Protein AF-A0AA38L9B4-F1 (afdb_monomer_lite)

Organism: Taxus chinensis (NCBI:txid29808)

Secondary structure (DSSP, 8-state):
--S-EEEEETTTTEEEEEEEEGGGGTT-SS-HHHHHHHHHHTT-BSSSEEEEET-EEEETTEEEE-SSEEEETTTTEEEE--S--SS-PPP---PPPTTSPPPS----SS------SSS----GGGEEEEEEETTEEEEEETTTTEEEEEETTT--EEEEEE--SSS-TTSEEEEEEEEETTEEEEEEEESS-TTTTEEEEEEEEETTEEEEEEEEE-HHHHHHHHTT----HHHHH--SGGGGTHHHHHHTTTPEEE--EEEEEEEEEEE-TTS-EEEEEEETTTTEEEE--

Sequence (293 aa):
MKGEVSLVDFASQQALIQSEDANKWTNKNETIQQHLHKLAQENKVSAHFVAVNNYIAEHNGQQRQVGRAYYDVSCDQMLYTDVELDIGCEFMEVPLGSDGHLGEDHPTGSLYTKVDADQDAVTTQAAFLGAVAGNDAYFFNTQSKALRLVNAETHRITTKYYTSTQFEDSDIKMVAISQHADFIYMAISPINQADKGVEEIMYLIHKDTMVLSSVIGNQDLISRINGKESISLTNLVGGRDMLSKVIILEKLAGQTLVLPSNAQLVTVLCKDESDGQFRCWLRTNDDALIQAN

Structure (mmCIF, N/CA/C/O backbone):
data_AF-A0AA38L9B4-F1
#
_entry.id   AF-A0AA38L9B4-F1
#
loop_
_atom_site.group_PDB
_atom_site.id
_atom_site.type_symbol
_atom_site.label_atom_id
_atom_site.label_alt_id
_atom_site.label_comp_id
_atom_site.label_asym_id
_atom_site.label_entity_id
_atom_site.label_seq_id
_atom_site.pdbx_PDB_ins_code
_atom_site.Cartn_x
_atom_site.Cartn_y
_atom_site.Cartn_z
_atom_site.occupancy
_atom_site.B_iso_or_equiv
_atom_site.auth_seq_id
_atom_site.auth_comp_id
_atom_site.auth_asym_id
_atom_site.auth_atom_id
_atom_site.pdbx_PDB_model_num
ATOM 1 N N . MET A 1 1 ? -27.634 13.996 8.895 1.00 43.84 1 MET A N 1
ATOM 2 C CA . MET A 1 1 ? -26.292 13.768 9.470 1.00 43.84 1 MET A CA 1
ATOM 3 C C . MET A 1 1 ? -25.320 13.725 8.300 1.00 43.84 1 MET A C 1
ATOM 5 O O . MET A 1 1 ? -25.634 13.048 7.333 1.00 43.84 1 MET A O 1
ATOM 9 N N . LYS A 1 2 ? -24.249 14.525 8.293 1.00 46.00 2 LYS A N 1
ATOM 10 C CA . LYS A 1 2 ? -23.241 14.528 7.214 1.00 46.00 2 LYS A CA 1
ATOM 11 C C . LYS A 1 2 ? -21.945 13.930 7.774 1.00 46.00 2 LYS A C 1
ATOM 13 O O . LYS A 1 2 ? -21.561 14.314 8.874 1.00 46.00 2 LYS A O 1
ATOM 18 N N . GLY A 1 3 ? -21.318 13.001 7.050 1.00 61.28 3 GLY A N 1
ATOM 19 C CA . GLY A 1 3 ? -19.948 12.529 7.310 1.00 61.28 3 GLY A CA 1
ATOM 20 C C . GLY A 1 3 ? -19.784 11.154 7.976 1.00 61.28 3 GLY A C 1
ATOM 21 O O . GLY A 1 3 ? -18.689 10.617 7.929 1.00 61.28 3 GLY A O 1
ATOM 22 N N . GLU A 1 4 ? -20.832 10.566 8.564 1.00 75.81 4 GLU A N 1
ATOM 23 C CA . GLU A 1 4 ? -20.802 9.145 8.976 1.00 75.81 4 GLU A CA 1
ATOM 24 C C . GLU A 1 4 ? -21.167 8.284 7.769 1.00 75.81 4 GLU A C 1
ATOM 26 O O . GLU A 1 4 ? -22.133 8.606 7.067 1.00 75.81 4 GLU A O 1
ATOM 31 N N . VAL A 1 5 ? -20.407 7.220 7.521 1.00 77.50 5 VAL A N 1
ATOM 32 C CA . VAL A 1 5 ? -20.707 6.264 6.450 1.00 77.50 5 VAL A CA 1
ATOM 33 C C . VAL A 1 5 ? -20.901 4.894 7.074 1.00 77.50 5 VAL A C 1
ATOM 35 O O . VAL A 1 5 ? -20.001 4.359 7.725 1.00 77.50 5 VAL A O 1
ATOM 38 N N . SER A 1 6 ? -22.087 4.334 6.861 1.00 80.19 6 SER A N 1
ATOM 39 C CA . SER A 1 6 ? -22.439 2.992 7.306 1.00 80.19 6 SER A CA 1
ATOM 40 C C . SER A 1 6 ? -22.558 2.051 6.113 1.00 80.19 6 SER A C 1
ATOM 42 O O . SER A 1 6 ? -23.163 2.396 5.095 1.00 80.19 6 SER A O 1
ATOM 44 N N . LEU A 1 7 ? -22.044 0.838 6.270 1.00 74.69 7 LEU A N 1
ATOM 45 C CA . LEU A 1 7 ? -22.391 -0.296 5.433 1.00 74.69 7 LEU A CA 1
ATOM 46 C C . LEU A 1 7 ? -23.743 -0.842 5.906 1.00 74.69 7 LEU A C 1
ATOM 48 O O . LEU A 1 7 ? -23.913 -1.146 7.085 1.00 74.69 7 LEU A O 1
ATOM 52 N N . VAL A 1 8 ? -24.707 -0.965 4.996 1.00 74.94 8 VAL A N 1
ATOM 53 C CA . VAL A 1 8 ? -25.998 -1.593 5.300 1.00 74.94 8 VAL A CA 1
ATOM 54 C C . VAL A 1 8 ? -25.929 -3.058 4.897 1.00 74.94 8 VAL A C 1
ATOM 56 O O . VAL A 1 8 ? -25.854 -3.374 3.709 1.00 74.94 8 VAL A O 1
ATOM 59 N N . ASP A 1 9 ? -25.979 -3.948 5.883 1.00 71.25 9 ASP A N 1
ATOM 60 C CA . ASP A 1 9 ? -26.169 -5.372 5.651 1.00 71.25 9 ASP A CA 1
ATOM 61 C C . ASP A 1 9 ? -27.672 -5.677 5.633 1.00 71.25 9 ASP A C 1
ATOM 63 O O . ASP A 1 9 ? -28.361 -5.679 6.654 1.00 71.25 9 ASP A O 1
ATOM 67 N N . PHE A 1 10 ? -28.194 -5.929 4.434 1.00 73.69 10 PHE A N 1
ATOM 68 C CA . PHE A 1 10 ? -29.604 -6.249 4.223 1.00 73.69 10 PHE A CA 1
ATOM 69 C C . PHE A 1 10 ? -30.003 -7.626 4.770 1.00 73.69 10 PHE A C 1
ATOM 71 O O . PHE A 1 10 ? -31.188 -7.841 5.028 1.00 73.69 10 PHE A O 1
ATOM 78 N N . ALA A 1 11 ? -29.053 -8.551 4.945 1.00 73.38 11 ALA A N 1
ATOM 79 C CA . ALA A 1 11 ? -29.329 -9.880 5.481 1.00 73.38 11 ALA A CA 1
ATOM 80 C C . ALA A 1 11 ? -29.522 -9.828 7.000 1.00 73.38 11 ALA A C 1
ATOM 82 O O . ALA A 1 11 ? -30.478 -10.409 7.516 1.00 73.38 11 ALA A O 1
ATOM 83 N N . SER A 1 12 ? -28.657 -9.096 7.706 1.00 74.19 12 SER A N 1
ATOM 84 C CA . SER A 1 12 ? -28.783 -8.884 9.156 1.00 74.19 12 SER A CA 1
ATOM 85 C C . SER A 1 12 ? -29.691 -7.707 9.532 1.00 74.19 12 SER A C 1
ATOM 87 O O . SER A 1 12 ? -30.061 -7.576 10.698 1.00 74.19 12 SER A O 1
ATOM 89 N N . GLN A 1 13 ? -30.093 -6.878 8.561 1.00 79.38 13 GLN A N 1
ATOM 90 C CA . GLN A 1 13 ? -30.833 -5.622 8.759 1.00 79.38 13 GLN A CA 1
ATOM 91 C C . GLN A 1 13 ? -30.108 -4.642 9.693 1.00 79.38 13 GLN A C 1
ATOM 93 O O . GLN A 1 13 ? -30.740 -3.896 10.444 1.00 79.38 13 GLN A O 1
ATOM 98 N N . GLN A 1 14 ? -28.776 -4.636 9.644 1.00 79.69 14 GLN A N 1
ATOM 99 C CA . GLN A 1 14 ? -27.940 -3.764 10.462 1.00 79.69 14 GLN A CA 1
ATOM 100 C C . GLN A 1 14 ? -27.217 -2.723 9.609 1.00 79.69 14 GLN A C 1
ATOM 102 O O . GLN A 1 14 ? -26.814 -2.976 8.475 1.00 79.69 14 GLN A O 1
ATOM 107 N N . ALA A 1 15 ? -27.050 -1.532 10.182 1.00 80.44 15 ALA A N 1
ATOM 108 C CA . ALA A 1 15 ? -26.148 -0.512 9.673 1.00 80.44 15 ALA A CA 1
ATOM 109 C C . ALA A 1 15 ? -24.879 -0.542 10.530 1.00 80.44 15 ALA A C 1
ATOM 111 O O . ALA A 1 15 ? -24.943 -0.301 11.736 1.00 80.44 15 ALA A O 1
ATOM 112 N N . LEU A 1 16 ? -23.751 -0.868 9.907 1.00 84.25 16 LEU A N 1
ATOM 113 C CA . LEU A 1 16 ? -22.453 -1.001 10.557 1.00 84.25 16 LEU A CA 1
ATOM 114 C C . LEU A 1 16 ? -21.546 0.153 10.134 1.00 84.25 16 LEU A C 1
ATOM 116 O O . LEU A 1 16 ? -21.436 0.458 8.949 1.00 84.25 16 LEU A O 1
ATOM 120 N N . ILE A 1 17 ? -20.882 0.799 11.084 1.00 85.25 17 ILE A N 1
ATOM 121 C CA . ILE A 1 17 ? -20.012 1.948 10.823 1.00 85.25 17 ILE A CA 1
ATOM 122 C C . ILE A 1 17 ? -18.767 1.506 10.051 1.00 85.25 17 ILE A C 1
ATOM 124 O O . ILE A 1 17 ? -18.081 0.556 10.438 1.00 85.25 17 ILE A O 1
ATOM 128 N N . GLN A 1 18 ? -18.488 2.192 8.942 1.00 84.81 18 GLN A N 1
ATOM 129 C CA . GLN A 1 18 ? -17.308 1.977 8.098 1.00 84.81 18 GLN A CA 1
ATOM 130 C C . GLN A 1 18 ? -16.326 3.145 8.195 1.00 84.81 18 GLN A C 1
ATOM 132 O O . GLN A 1 18 ? -15.111 2.941 8.177 1.00 84.81 18 GLN A O 1
ATOM 137 N N . SER A 1 19 ? -16.843 4.367 8.326 1.00 88.75 19 SER A N 1
ATOM 138 C CA . SER A 1 19 ? -16.008 5.532 8.588 1.00 88.75 19 SER A CA 1
ATOM 139 C C . SER A 1 19 ? -16.708 6.584 9.434 1.00 88.75 19 SER A C 1
ATOM 141 O O . SER A 1 19 ? -17.916 6.795 9.283 1.00 88.75 19 SER A O 1
ATOM 143 N N . GLU A 1 20 ? -15.917 7.309 10.218 1.00 91.12 20 GLU A N 1
ATOM 144 C CA . GLU A 1 20 ? -16.358 8.414 11.068 1.00 91.12 20 GLU A CA 1
ATOM 145 C C . GLU A 1 20 ? -15.545 9.694 10.798 1.00 91.12 20 GLU A C 1
ATOM 147 O O . GLU A 1 20 ? -14.409 9.638 10.333 1.00 91.12 20 GLU A O 1
ATOM 152 N N . ASP A 1 21 ? -16.129 10.862 11.065 1.00 91.19 21 ASP A N 1
ATOM 153 C CA . ASP A 1 21 ? -15.476 12.170 10.944 1.00 91.19 21 ASP A CA 1
ATOM 154 C C . ASP A 1 21 ? -15.092 12.705 12.331 1.00 91.19 21 ASP A C 1
ATOM 156 O O . ASP A 1 21 ? -15.959 13.042 13.148 1.00 91.19 21 ASP A O 1
ATOM 160 N N . ALA A 1 22 ? -13.787 12.822 12.589 1.00 89.44 22 ALA A N 1
ATOM 161 C CA . ALA A 1 22 ? -13.236 13.283 13.862 1.00 89.44 22 ALA A CA 1
ATOM 162 C C . ALA A 1 22 ? -13.684 14.700 14.240 1.00 89.44 22 ALA A C 1
ATOM 164 O O . ALA A 1 22 ? -13.847 14.986 15.427 1.00 89.44 22 ALA A O 1
ATOM 165 N N . ASN A 1 23 ? -13.994 15.562 13.265 1.00 89.62 23 ASN A N 1
ATOM 166 C CA . ASN A 1 23 ? -14.431 16.936 13.532 1.00 89.62 23 ASN A CA 1
ATOM 167 C C . ASN A 1 23 ? -15.748 17.019 14.323 1.00 89.62 23 ASN A C 1
ATOM 169 O O . ASN A 1 23 ? -16.029 18.042 14.949 1.00 89.62 23 ASN A O 1
ATOM 173 N N . LYS A 1 24 ? -16.569 15.959 14.327 1.00 87.81 24 LYS A N 1
ATOM 174 C CA . LYS A 1 24 ? -17.811 15.906 15.124 1.00 87.81 24 LYS A CA 1
ATOM 175 C C . LYS A 1 24 ? -17.556 15.819 16.629 1.00 87.81 24 LYS A C 1
ATOM 177 O O . LYS A 1 24 ? -18.449 16.136 17.422 1.00 87.81 24 LYS A O 1
ATOM 182 N N . TRP A 1 25 ? -16.361 15.373 16.996 1.00 86.50 25 TRP A N 1
ATOM 183 C CA . TRP A 1 25 ? -15.964 15.048 18.361 1.00 86.50 25 TRP A CA 1
ATOM 184 C C . TRP A 1 25 ? -15.125 16.158 18.999 1.00 86.50 25 TRP A C 1
ATOM 186 O O . TRP A 1 25 ? -14.847 16.121 20.195 1.00 86.50 25 TRP A O 1
ATOM 196 N N . THR A 1 26 ? -14.801 17.207 18.240 1.00 76.06 26 THR A N 1
ATOM 197 C CA . THR A 1 26 ? -14.179 18.424 18.762 1.00 76.06 26 THR A CA 1
ATOM 198 C C . THR A 1 26 ? -15.136 19.122 19.739 1.00 76.06 26 THR A C 1
ATOM 200 O O . THR A 1 26 ? -16.286 19.410 19.402 1.00 76.06 26 THR A O 1
ATOM 203 N N . ASN A 1 27 ? -14.666 19.419 20.957 1.00 74.44 27 ASN A N 1
ATOM 204 C CA . ASN A 1 27 ? -15.436 20.053 22.045 1.00 74.44 27 ASN A CA 1
ATOM 205 C C . ASN A 1 27 ? -16.625 19.230 22.581 1.00 74.44 27 ASN A C 1
ATOM 207 O O . ASN A 1 27 ? -17.611 19.793 23.069 1.00 74.44 27 ASN A O 1
ATOM 211 N N . LYS A 1 28 ? -16.564 17.900 22.480 1.00 81.69 28 LYS A N 1
ATOM 212 C CA . LYS A 1 28 ? -17.518 16.992 23.127 1.00 81.69 28 LYS A CA 1
ATOM 213 C C . LYS A 1 28 ? -16.975 16.495 24.467 1.00 81.69 28 LYS A C 1
ATOM 215 O O . LYS A 1 28 ? -15.778 16.533 24.719 1.00 81.69 28 LYS A O 1
ATOM 220 N N . ASN A 1 29 ? -17.879 15.995 25.312 1.00 85.75 29 ASN A N 1
ATOM 221 C CA . ASN A 1 29 ? -17.523 15.322 26.569 1.00 85.75 29 ASN A CA 1
ATOM 222 C C . ASN A 1 29 ? -16.951 13.907 26.345 1.00 85.75 29 ASN A C 1
ATOM 224 O O . ASN A 1 29 ? -16.521 13.271 27.298 1.00 85.75 29 ASN A O 1
ATOM 228 N N . GLU A 1 30 ? -17.003 13.415 25.107 1.00 88.12 30 GLU A N 1
ATOM 229 C CA . GLU A 1 30 ? -16.541 12.100 24.673 1.00 88.12 30 GLU A CA 1
ATOM 230 C C . GLU A 1 30 ? -15.595 12.297 23.484 1.00 88.12 30 GLU A C 1
ATOM 232 O O . GLU A 1 30 ? -15.878 13.108 22.597 1.00 88.12 30 GLU A O 1
ATOM 237 N N . THR A 1 31 ? -14.476 11.576 23.467 1.00 88.75 31 THR A N 1
ATOM 238 C CA . THR A 1 31 ? -13.539 11.585 22.336 1.00 88.75 31 THR A CA 1
ATOM 239 C C . THR A 1 31 ? -14.020 10.651 21.228 1.00 88.75 31 THR A C 1
ATOM 241 O O . THR A 1 31 ? -14.763 9.702 21.474 1.00 88.75 31 THR A O 1
ATOM 244 N N . ILE A 1 32 ? -13.551 10.858 19.993 1.00 89.69 32 ILE A N 1
ATOM 245 C CA . ILE A 1 32 ? -13.872 9.933 18.897 1.00 89.69 32 ILE A CA 1
ATOM 246 C C . ILE A 1 32 ? -13.448 8.488 19.208 1.00 89.69 32 ILE A C 1
ATOM 248 O O . ILE A 1 32 ? -14.175 7.558 18.878 1.00 89.69 32 ILE A O 1
ATOM 252 N N . GLN A 1 33 ? -12.313 8.285 19.886 1.00 88.81 33 GLN A N 1
ATOM 253 C CA . GLN A 1 33 ? -11.857 6.945 20.261 1.00 88.81 33 GLN A CA 1
ATOM 254 C C . GLN A 1 33 ? -12.812 6.288 21.266 1.00 88.81 33 GLN A C 1
ATOM 256 O O . GLN A 1 33 ? -13.175 5.133 21.082 1.00 88.81 33 GLN A O 1
ATOM 261 N N . GLN A 1 34 ? -13.281 7.025 22.280 1.00 89.75 34 GLN A N 1
ATOM 262 C CA . GLN A 1 34 ? -14.275 6.518 23.237 1.00 89.75 34 GLN A CA 1
ATOM 263 C C . GLN A 1 34 ? -15.591 6.140 22.544 1.00 89.75 34 GLN A C 1
ATOM 265 O O . GLN A 1 34 ? -16.175 5.095 22.839 1.00 89.75 34 GLN A O 1
ATOM 270 N N . HIS A 1 35 ? -16.014 6.947 21.571 1.00 92.44 35 HIS A N 1
ATOM 271 C CA . HIS A 1 35 ? -17.194 6.650 20.773 1.00 92.44 35 HIS A CA 1
ATOM 272 C C . HIS A 1 35 ? -17.036 5.369 19.944 1.00 92.44 35 HIS A C 1
ATOM 274 O O . HIS A 1 35 ? -17.908 4.498 19.970 1.00 92.44 35 HIS A O 1
ATOM 280 N N . LEU A 1 36 ? -15.919 5.238 19.226 1.00 90.75 36 LEU A N 1
ATOM 281 C CA . LEU A 1 36 ? -15.629 4.065 18.401 1.00 90.75 36 LEU A CA 1
ATOM 282 C C . LEU A 1 36 ? -15.467 2.802 19.255 1.00 90.75 36 LEU A C 1
ATOM 284 O O . LEU A 1 36 ? -15.991 1.755 18.880 1.00 90.75 36 LEU A O 1
ATOM 288 N N . HIS A 1 37 ? -14.869 2.922 20.441 1.00 91.94 37 HIS A N 1
ATOM 289 C CA . HIS A 1 37 ? -14.809 1.857 21.440 1.00 91.94 37 HIS A CA 1
ATOM 290 C C . HIS A 1 37 ? -16.198 1.369 21.849 1.00 91.94 37 HIS A C 1
ATOM 292 O O . HIS A 1 37 ? -16.482 0.170 21.844 1.00 91.94 37 HIS A O 1
ATOM 298 N N . LYS A 1 38 ? -17.113 2.293 22.155 1.00 92.69 38 LYS A N 1
ATOM 299 C CA . LYS A 1 38 ? -18.493 1.940 22.494 1.00 92.69 38 LYS A CA 1
ATOM 300 C C . LYS A 1 38 ? -19.205 1.247 21.329 1.00 92.69 38 LYS A C 1
ATOM 302 O O . LYS A 1 38 ? -19.887 0.245 21.535 1.00 92.69 38 LYS A O 1
ATOM 307 N N . LEU A 1 39 ? -19.044 1.752 20.106 1.00 91.50 39 LEU A N 1
ATOM 308 C CA . LEU A 1 39 ? -19.625 1.126 18.916 1.00 91.50 39 LEU A CA 1
ATOM 309 C C . LEU A 1 39 ? -19.066 -0.279 18.666 1.00 91.50 39 LEU A C 1
ATOM 311 O O . LEU A 1 39 ? -19.827 -1.174 18.296 1.00 91.50 39 LEU A O 1
ATOM 315 N N . ALA A 1 40 ? -17.769 -0.482 18.897 1.00 89.31 40 ALA A N 1
ATOM 316 C CA . ALA A 1 40 ? -17.132 -1.789 18.828 1.00 89.31 40 ALA A CA 1
ATOM 317 C C . ALA A 1 40 ? -17.740 -2.770 19.842 1.00 89.31 40 ALA A C 1
ATOM 319 O O . ALA A 1 40 ? -18.146 -3.865 19.458 1.00 89.31 40 ALA A O 1
ATOM 320 N N . GLN A 1 41 ? -17.908 -2.358 21.104 1.00 91.06 41 GLN A N 1
ATOM 321 C CA . GLN A 1 41 ? -18.561 -3.177 22.137 1.00 91.06 41 GLN A CA 1
ATOM 322 C C . GLN A 1 41 ? -20.014 -3.537 21.792 1.00 91.06 41 GLN A C 1
ATOM 324 O O . GLN A 1 41 ? -20.499 -4.613 22.145 1.00 91.06 41 GLN A O 1
ATOM 329 N N . GLU A 1 42 ? -20.717 -2.649 21.089 1.00 90.56 42 GLU A N 1
ATOM 330 C CA . GLU A 1 42 ? -22.089 -2.869 20.627 1.00 90.56 42 GLU A CA 1
ATOM 331 C C . GLU A 1 42 ? -22.170 -3.693 19.324 1.00 90.56 42 GLU A C 1
ATOM 333 O O . GLU A 1 42 ? -23.274 -3.912 18.822 1.00 90.56 42 GLU A O 1
ATOM 338 N N . ASN A 1 43 ? -21.039 -4.166 18.780 1.00 86.19 43 ASN A N 1
ATOM 339 C CA . ASN A 1 43 ? -20.927 -4.837 17.476 1.00 86.19 43 ASN A CA 1
ATOM 340 C C . ASN A 1 43 ? -21.512 -4.007 16.318 1.00 86.19 43 ASN A C 1
ATOM 342 O O . ASN A 1 43 ? -22.104 -4.543 15.384 1.00 86.19 43 ASN A O 1
ATOM 346 N N . LYS A 1 44 ? -21.368 -2.679 16.383 1.00 87.69 44 LYS A N 1
ATOM 347 C CA . LYS A 1 44 ? -21.883 -1.731 15.379 1.00 87.69 44 LYS A CA 1
ATOM 348 C C . LYS A 1 44 ? -20.823 -1.250 14.392 1.00 87.69 44 LYS A C 1
ATOM 350 O O . LYS A 1 44 ? -21.059 -0.290 13.665 1.00 87.69 44 LYS A O 1
ATOM 355 N N . VAL A 1 45 ? -19.663 -1.892 14.353 1.00 86.25 45 VAL A N 1
ATOM 356 C CA . VAL A 1 45 ? -18.573 -1.591 13.415 1.00 86.25 45 VAL A CA 1
ATOM 357 C C . VAL A 1 45 ? -18.509 -2.665 12.333 1.00 86.25 45 VAL A C 1
ATOM 359 O O . VAL A 1 45 ? -18.774 -3.835 12.591 1.00 86.25 45 VAL A O 1
ATOM 362 N N . SER A 1 46 ? -18.217 -2.256 11.099 1.00 79.00 46 SER A N 1
ATOM 363 C CA . SER A 1 46 ? -18.292 -3.136 9.918 1.00 79.00 46 SER A CA 1
ATOM 364 C C . SER A 1 46 ? -17.030 -3.959 9.663 1.00 79.00 46 SER A C 1
ATOM 366 O O . SER A 1 46 ? -17.073 -4.916 8.892 1.00 79.00 46 SER A O 1
ATOM 368 N N . ALA A 1 47 ? -15.910 -3.583 10.279 1.00 80.62 47 ALA A N 1
ATOM 369 C CA . ALA A 1 47 ? -14.596 -4.153 10.019 1.00 80.62 47 ALA A CA 1
ATOM 370 C C . ALA A 1 47 ? -13.683 -4.020 11.246 1.00 80.62 47 ALA A C 1
ATOM 372 O O . ALA A 1 47 ? -13.987 -3.272 12.175 1.00 80.62 47 ALA A O 1
ATOM 373 N N . HIS A 1 48 ? -12.540 -4.711 11.208 1.00 83.94 48 HIS A N 1
ATOM 374 C CA . HIS A 1 48 ? -11.495 -4.612 12.236 1.00 83.94 48 HIS A CA 1
ATOM 375 C C . HIS A 1 48 ? -10.824 -3.233 12.265 1.00 83.94 48 HIS A C 1
ATOM 377 O O . HIS A 1 48 ? -10.302 -2.822 13.296 1.00 83.94 48 HIS A O 1
ATOM 383 N N . PHE A 1 49 ? -10.881 -2.506 11.147 1.00 84.50 49 PHE A N 1
ATOM 384 C CA . PHE A 1 49 ? -10.444 -1.122 11.056 1.00 84.50 49 PHE A CA 1
ATOM 385 C C . PHE A 1 49 ? -11.600 -0.224 10.622 1.00 84.50 49 PHE A C 1
ATOM 387 O O . PHE A 1 49 ? -12.223 -0.459 9.586 1.00 84.50 49 PHE A O 1
ATOM 394 N N . VAL A 1 50 ? -11.852 0.840 11.381 1.00 87.94 50 VAL A N 1
ATOM 395 C CA . VAL A 1 50 ? -12.813 1.891 11.017 1.00 87.94 50 VAL A CA 1
ATOM 396 C C . VAL A 1 50 ? -12.040 3.113 10.542 1.00 87.94 50 VAL A C 1
ATOM 398 O O . VAL A 1 50 ? -11.201 3.628 11.275 1.00 87.94 50 VAL A O 1
ATOM 401 N N . ALA A 1 51 ? -12.302 3.594 9.327 1.00 88.19 51 ALA A N 1
ATOM 402 C CA . ALA A 1 51 ? -11.617 4.779 8.815 1.00 88.19 51 ALA A CA 1
ATOM 403 C C . ALA A 1 51 ? -12.050 6.037 9.584 1.00 88.19 51 ALA A C 1
ATOM 405 O O . ALA A 1 51 ? -13.238 6.252 9.827 1.00 88.19 51 ALA A O 1
ATOM 406 N N . VAL A 1 52 ? -11.094 6.892 9.937 1.00 88.75 52 VAL A N 1
ATOM 407 C CA . VAL A 1 52 ? -11.358 8.135 10.664 1.00 88.75 52 VAL A CA 1
ATOM 408 C C . VAL A 1 52 ? -10.882 9.323 9.839 1.00 88.75 52 VAL A C 1
ATOM 410 O O . VAL A 1 52 ? -9.689 9.567 9.674 1.00 88.75 52 VAL A O 1
ATOM 413 N N . ASN A 1 53 ? -11.839 10.076 9.312 1.00 87.88 53 ASN A N 1
ATOM 414 C CA . ASN A 1 53 ? -11.589 11.268 8.515 1.00 87.88 53 ASN A CA 1
ATOM 415 C C . ASN A 1 53 ? -11.269 12.464 9.418 1.00 87.88 53 ASN A C 1
ATOM 417 O O . ASN A 1 53 ? -11.819 12.583 10.513 1.00 87.88 53 ASN A O 1
ATOM 421 N N . ASN A 1 54 ? -10.422 13.375 8.928 1.00 87.25 54 ASN A N 1
ATOM 422 C CA . ASN A 1 54 ? -10.026 14.610 9.620 1.00 87.25 54 ASN A CA 1
ATOM 423 C C . ASN A 1 54 ? -9.435 14.387 11.023 1.00 87.25 54 ASN A C 1
ATOM 425 O O . ASN A 1 54 ? -9.550 15.250 11.893 1.00 87.25 54 ASN A O 1
ATOM 429 N N . TYR A 1 55 ? -8.840 13.218 11.266 1.00 85.94 55 TYR A N 1
ATOM 430 C CA . TYR A 1 55 ? -8.189 12.940 12.536 1.00 85.94 55 TYR A CA 1
ATOM 431 C C . TYR A 1 55 ? -6.961 13.838 12.716 1.00 85.94 55 TYR A C 1
ATOM 433 O O . TYR A 1 55 ? -6.184 14.040 11.785 1.00 85.94 55 TYR A O 1
ATOM 441 N N . ILE A 1 56 ? -6.786 14.358 13.927 1.00 82.75 56 ILE A N 1
ATOM 442 C CA . ILE A 1 56 ? -5.608 15.115 14.342 1.00 82.75 56 ILE A CA 1
ATOM 443 C C . ILE A 1 56 ? -4.977 14.311 15.469 1.00 82.75 56 ILE A C 1
ATOM 445 O O . ILE A 1 56 ? -5.616 14.086 16.499 1.00 82.75 56 ILE A O 1
ATOM 449 N N . ALA A 1 57 ? -3.748 13.855 15.257 1.00 80.12 57 ALA A N 1
ATOM 450 C CA . ALA A 1 57 ? -3.007 13.149 16.287 1.00 80.12 57 ALA A CA 1
ATOM 451 C C . ALA A 1 57 ? -2.412 14.143 17.283 1.00 80.12 57 ALA A C 1
ATOM 453 O O . ALA A 1 57 ? -2.042 15.258 16.920 1.00 80.12 57 ALA A O 1
ATOM 454 N N . GLU A 1 58 ? -2.284 13.728 18.536 1.00 72.81 58 GLU A N 1
ATOM 455 C CA . GLU A 1 58 ? -1.530 14.468 19.539 1.00 72.81 58 GLU A CA 1
ATOM 456 C C . GLU A 1 58 ? -0.205 13.754 19.795 1.00 72.81 58 GLU A C 1
ATOM 458 O O . GLU A 1 58 ? -0.178 12.559 20.100 1.00 72.81 58 GLU A O 1
ATOM 463 N N . HIS A 1 59 ? 0.892 14.492 19.653 1.00 61.16 59 HIS A N 1
ATOM 464 C CA . HIS A 1 59 ? 2.239 14.006 19.909 1.00 61.16 59 HIS A CA 1
ATOM 465 C C . HIS A 1 59 ? 3.002 15.043 20.736 1.00 61.16 59 HIS A C 1
ATOM 467 O O . HIS A 1 59 ? 3.107 16.200 20.336 1.00 61.16 59 HIS A O 1
ATOM 473 N N . ASN A 1 60 ? 3.505 14.650 21.911 1.00 58.06 60 ASN A N 1
ATOM 474 C CA . ASN A 1 60 ? 4.182 15.544 22.867 1.00 58.06 60 ASN A CA 1
ATOM 475 C C . ASN A 1 60 ? 3.382 16.823 23.200 1.00 58.06 60 ASN A C 1
ATOM 477 O O . ASN A 1 60 ? 3.941 17.916 23.296 1.00 58.06 60 ASN A O 1
ATOM 481 N N . GLY A 1 61 ? 2.057 16.699 23.335 1.00 64.75 61 GLY A N 1
ATOM 482 C CA . GLY A 1 61 ? 1.156 17.827 23.598 1.00 64.75 61 GLY A CA 1
ATOM 483 C C . GLY A 1 61 ? 0.931 18.759 22.400 1.00 64.75 61 GLY A C 1
ATOM 484 O O . GLY A 1 61 ? 0.289 19.800 22.542 1.00 64.75 61 GLY A O 1
ATOM 485 N N . GLN A 1 62 ? 1.457 18.417 21.221 1.00 68.44 62 GLN A N 1
ATOM 486 C CA . GLN A 1 62 ? 1.248 19.157 19.982 1.00 68.44 62 GLN A CA 1
ATOM 487 C C . GLN A 1 62 ? 0.281 18.412 19.070 1.00 68.44 62 GLN A C 1
ATOM 489 O O . GLN A 1 62 ? 0.403 17.212 18.833 1.00 68.44 62 GLN A O 1
ATOM 494 N N . GLN A 1 63 ? -0.677 19.156 18.525 1.00 78.94 63 GLN A N 1
ATOM 495 C CA . GLN A 1 63 ? -1.589 18.650 17.513 1.00 78.94 63 GLN A CA 1
ATOM 496 C C . GLN A 1 63 ? -0.887 18.573 16.159 1.00 78.94 63 GLN A C 1
ATOM 498 O O . GLN A 1 63 ? -0.347 19.566 15.667 1.00 78.94 63 GLN A O 1
ATOM 503 N N . ARG A 1 64 ? -0.934 17.395 15.545 1.00 78.62 64 ARG A N 1
ATOM 504 C CA . ARG A 1 64 ? -0.330 17.090 14.255 1.00 78.62 64 ARG A CA 1
ATOM 505 C C . ARG A 1 64 ? -1.412 16.605 13.298 1.00 78.62 64 ARG A C 1
ATOM 507 O O . ARG A 1 64 ? -2.185 15.701 13.617 1.00 78.62 64 ARG A O 1
ATOM 514 N N . GLN A 1 65 ? -1.456 17.202 12.112 1.00 77.38 65 GLN A N 1
ATOM 515 C CA . GLN A 1 65 ? -2.196 16.608 11.000 1.00 77.38 65 GLN A CA 1
ATOM 516 C C . GLN A 1 65 ? -1.580 15.243 10.678 1.00 77.38 65 GLN A C 1
ATOM 518 O O . GLN A 1 65 ? -0.380 15.048 10.865 1.00 77.38 65 GLN A O 1
ATOM 523 N N . VAL A 1 66 ? -2.391 14.303 10.212 1.00 76.19 66 VAL A N 1
ATOM 524 C CA . VAL A 1 66 ? -1.938 12.976 9.775 1.00 76.19 66 VAL A CA 1
ATOM 525 C C . VAL A 1 66 ? -2.472 12.703 8.374 1.00 76.19 66 VAL A C 1
ATOM 527 O O . VAL A 1 66 ? -3.365 13.412 7.911 1.00 76.19 66 VAL A O 1
ATOM 530 N N . GLY A 1 67 ? -1.916 11.713 7.678 1.00 72.56 67 GLY A N 1
ATOM 531 C CA . GLY A 1 67 ? -2.410 11.306 6.367 1.00 72.56 67 GLY A CA 1
ATOM 532 C C . GLY A 1 67 ? -3.779 10.631 6.484 1.00 72.56 67 GLY A C 1
ATOM 533 O O . GLY A 1 67 ? -4.817 11.285 6.545 1.00 72.56 67 GLY A O 1
ATOM 534 N N . ARG A 1 68 ? -3.809 9.298 6.508 1.00 78.12 68 ARG A N 1
ATOM 535 C CA . ARG A 1 68 ? -5.032 8.523 6.770 1.00 78.12 68 ARG A CA 1
ATOM 536 C C . ARG A 1 68 ? -5.015 8.001 8.194 1.00 78.12 68 ARG A C 1
ATOM 538 O O . ARG A 1 68 ? -3.974 7.529 8.636 1.00 78.12 68 ARG A O 1
ATOM 545 N N . ALA A 1 69 ? -6.159 8.023 8.870 1.00 83.69 69 ALA A N 1
ATOM 546 C CA . ALA A 1 69 ? -6.312 7.450 10.200 1.00 83.69 69 ALA A CA 1
ATOM 547 C C . ALA A 1 69 ? -7.362 6.337 10.224 1.00 83.69 69 ALA A C 1
ATOM 549 O O . ALA A 1 69 ? -8.330 6.347 9.461 1.00 83.69 69 ALA A O 1
ATOM 550 N N . TYR A 1 70 ? -7.157 5.389 11.129 1.00 84.69 70 TYR A N 1
ATOM 551 C CA . TYR A 1 70 ? -7.987 4.216 11.337 1.00 84.69 70 TYR A CA 1
ATOM 552 C C . TYR A 1 70 ? -8.086 3.930 12.831 1.00 84.69 70 TYR A C 1
ATOM 554 O O . TYR A 1 70 ? -7.124 4.118 13.568 1.00 84.69 70 TYR A O 1
ATOM 562 N N . TYR A 1 71 ? -9.234 3.447 13.275 1.00 86.38 71 TYR A N 1
ATOM 563 C CA . TYR A 1 71 ? -9.399 2.868 14.598 1.00 86.38 71 TYR A CA 1
ATOM 564 C C . TYR A 1 71 ? -9.337 1.346 14.483 1.00 86.38 71 TYR A C 1
ATOM 566 O O . TYR A 1 71 ? -10.137 0.758 13.753 1.00 86.38 71 TYR A O 1
ATOM 574 N N . ASP A 1 72 ? -8.373 0.737 15.166 1.00 81.94 72 ASP A N 1
ATOM 575 C CA . ASP A 1 72 ? -8.217 -0.710 15.305 1.00 81.94 72 ASP A CA 1
ATOM 576 C C . ASP A 1 72 ? -9.129 -1.201 16.430 1.00 81.94 72 ASP A C 1
ATOM 578 O O . ASP A 1 72 ? -8.900 -0.921 17.609 1.00 81.94 72 ASP A O 1
ATOM 582 N N . VAL A 1 73 ? -10.175 -1.923 16.041 1.00 85.19 73 VAL A N 1
ATOM 583 C CA . VAL A 1 73 ? -11.211 -2.443 16.936 1.00 85.19 73 VAL A CA 1
ATOM 584 C C . VAL A 1 73 ? -10.649 -3.486 17.898 1.00 85.19 73 VAL A C 1
ATOM 586 O O . VAL A 1 73 ? -11.068 -3.544 19.053 1.00 85.19 73 VAL A O 1
ATOM 589 N N . SER A 1 74 ? -9.702 -4.305 17.442 1.00 77.62 74 SER A N 1
ATOM 590 C CA . SER A 1 74 ? -9.151 -5.406 18.233 1.00 77.62 74 SER A CA 1
ATOM 591 C C . SER A 1 74 ? -8.205 -4.904 19.320 1.00 77.62 74 SER A C 1
ATOM 593 O O . SER A 1 74 ? -8.166 -5.460 20.420 1.00 77.62 74 SER A O 1
ATOM 595 N N . CYS A 1 75 ? -7.433 -3.861 19.008 1.00 73.69 75 CYS A N 1
ATOM 596 C CA . CYS A 1 75 ? -6.448 -3.281 19.919 1.00 73.69 75 CYS A CA 1
ATOM 597 C C . CYS A 1 75 ? -6.929 -2.013 20.637 1.00 73.69 75 CYS A C 1
ATOM 599 O O . CYS A 1 75 ? -6.192 -1.492 21.472 1.00 73.69 75 CYS A O 1
ATOM 601 N N . ASP A 1 76 ? -8.131 -1.522 20.333 1.00 80.19 76 ASP A N 1
ATOM 602 C CA . ASP A 1 76 ? -8.706 -0.302 20.908 1.00 80.19 76 ASP A CA 1
ATOM 603 C C . ASP A 1 76 ? -7.798 0.935 20.760 1.00 80.19 76 ASP A C 1
ATOM 605 O O . ASP A 1 76 ? -7.607 1.729 21.685 1.00 80.19 76 ASP A O 1
ATOM 609 N N . GLN A 1 77 ? -7.205 1.101 19.576 1.00 82.56 77 GLN A N 1
ATOM 610 C CA . GLN A 1 77 ? -6.180 2.119 19.327 1.00 82.56 77 GLN A CA 1
ATOM 611 C C . GLN A 1 77 ? -6.378 2.859 18.004 1.00 82.56 77 GLN A C 1
ATOM 613 O O . GLN A 1 77 ? -6.910 2.324 17.032 1.00 82.56 77 GLN A O 1
ATOM 618 N N . MET A 1 78 ? -5.892 4.100 17.955 1.00 82.25 78 MET A N 1
ATOM 619 C CA . MET A 1 78 ? -5.815 4.885 16.724 1.00 82.25 78 MET A CA 1
ATOM 620 C C . MET A 1 78 ? -4.503 4.600 15.991 1.00 82.25 78 MET A C 1
ATOM 622 O O . MET A 1 78 ? -3.417 4.727 16.554 1.00 82.25 78 MET A O 1
ATOM 626 N N . LEU A 1 79 ? -4.612 4.277 14.710 1.00 79.00 79 LEU A N 1
ATOM 627 C CA . LEU A 1 79 ? -3.510 4.110 13.776 1.00 79.00 79 LEU A CA 1
ATOM 628 C C . LEU A 1 79 ? -3.571 5.204 12.721 1.00 79.00 79 LEU A C 1
ATOM 630 O O . LEU A 1 79 ? -4.656 5.587 12.288 1.00 79.00 79 LEU A O 1
ATOM 634 N N . TYR A 1 80 ? -2.423 5.689 12.260 1.00 79.75 80 TYR A N 1
ATOM 635 C CA . TYR A 1 80 ? -2.404 6.670 11.185 1.00 79.75 80 TYR A CA 1
ATOM 636 C C . TYR A 1 80 ? -1.107 6.657 10.380 1.00 79.75 80 TYR A C 1
ATOM 638 O O . TYR A 1 80 ? -0.046 6.256 10.863 1.00 79.75 80 TYR A O 1
ATOM 646 N N . THR A 1 81 ? -1.210 7.098 9.129 1.00 72.44 81 THR A N 1
ATOM 647 C CA . THR A 1 81 ? -0.062 7.366 8.259 1.00 72.44 81 THR A CA 1
ATOM 648 C C . THR A 1 81 ? 0.427 8.793 8.490 1.00 72.44 81 THR A C 1
ATOM 650 O O . THR A 1 81 ? -0.355 9.670 8.859 1.00 72.44 81 THR A O 1
ATOM 653 N N . ASP A 1 82 ? 1.706 9.057 8.245 1.00 69.44 82 ASP A N 1
ATOM 654 C CA . ASP A 1 82 ? 2.230 10.423 8.298 1.00 69.44 82 ASP A CA 1
ATOM 655 C C . ASP A 1 82 ? 1.731 11.271 7.099 1.00 69.44 82 ASP A C 1
ATOM 657 O O . ASP A 1 82 ? 1.300 10.712 6.084 1.00 69.44 82 ASP A O 1
ATOM 661 N N . VAL A 1 83 ? 1.728 12.605 7.232 1.00 55.94 83 VAL A N 1
ATOM 662 C CA . VAL A 1 83 ? 1.305 13.572 6.187 1.00 55.94 83 VAL A CA 1
ATOM 663 C C . VAL A 1 83 ? 2.366 13.713 5.099 1.00 55.94 83 VAL A C 1
ATOM 665 O O . VAL A 1 83 ? 2.032 13.968 3.945 1.00 55.94 83 VAL A O 1
ATOM 668 N N . GLU A 1 84 ? 3.636 13.522 5.453 1.00 46.16 84 GLU A N 1
ATOM 669 C CA . GLU A 1 84 ? 4.781 13.749 4.576 1.00 46.16 84 GLU A CA 1
ATOM 670 C C . GLU A 1 84 ? 5.615 12.469 4.458 1.00 46.16 84 GLU A C 1
ATOM 672 O O . GLU A 1 84 ? 6.434 12.149 5.314 1.00 46.16 84 GLU A O 1
ATOM 677 N N . LEU A 1 85 ? 5.433 11.734 3.361 1.00 45.50 85 LEU A N 1
ATOM 678 C CA . LEU A 1 85 ? 6.548 10.986 2.770 1.00 45.50 85 LEU A CA 1
ATOM 679 C C . LEU A 1 85 ? 7.185 11.769 1.605 1.00 45.50 85 LEU A C 1
ATOM 681 O O . LEU A 1 85 ? 8.066 11.260 0.915 1.00 45.50 85 LEU A O 1
ATOM 685 N N . ASP A 1 86 ? 6.795 13.034 1.420 1.00 29.20 86 ASP A N 1
ATOM 686 C CA . ASP A 1 86 ? 7.417 13.915 0.443 1.00 29.20 86 ASP A CA 1
ATOM 687 C C . ASP A 1 86 ? 8.703 14.514 1.041 1.00 29.20 86 ASP A C 1
ATOM 689 O O . ASP A 1 86 ? 8.693 15.314 1.969 1.00 29.20 86 ASP A O 1
ATOM 693 N N . ILE A 1 87 ? 9.833 14.091 0.473 1.00 30.48 87 ILE A N 1
ATOM 694 C CA . ILE A 1 87 ? 11.130 14.781 0.487 1.00 30.48 87 ILE A CA 1
ATOM 695 C C . ILE A 1 87 ? 11.796 15.044 1.861 1.00 30.48 87 ILE A C 1
ATOM 697 O O . ILE A 1 87 ? 12.016 16.170 2.280 1.00 30.48 87 ILE A O 1
ATOM 701 N N . GLY A 1 88 ? 12.344 13.985 2.470 1.00 29.28 88 GLY A N 1
ATOM 702 C CA . GLY A 1 88 ? 13.579 14.099 3.272 1.00 29.28 88 GLY A CA 1
ATOM 703 C C . GLY A 1 88 ? 13.392 14.328 4.771 1.00 29.28 88 GLY A C 1
ATOM 704 O O . GLY A 1 88 ? 13.791 15.359 5.294 1.00 29.28 88 GLY A O 1
ATOM 705 N N . CYS A 1 89 ? 12.881 13.319 5.474 1.00 27.30 89 CYS A N 1
ATOM 706 C CA . CYS A 1 89 ? 12.883 13.304 6.933 1.00 27.30 89 CYS A CA 1
ATOM 707 C C . CYS A 1 89 ? 14.062 12.479 7.466 1.00 27.30 89 CYS A C 1
ATOM 709 O O . CYS A 1 89 ? 14.240 11.317 7.093 1.00 27.30 89 CYS A O 1
ATOM 711 N N . GLU A 1 90 ? 14.852 13.088 8.351 1.00 23.61 90 GLU A N 1
ATOM 712 C CA . GLU A 1 90 ? 15.703 12.374 9.301 1.00 23.61 90 GLU A CA 1
ATOM 713 C C . GLU A 1 90 ? 14.803 11.483 10.168 1.00 23.61 90 GLU A C 1
ATOM 715 O O . GLU A 1 90 ? 13.865 11.958 10.810 1.00 23.61 90 GLU A O 1
ATOM 720 N N . PHE A 1 91 ? 15.050 10.175 10.157 1.00 32.19 91 PHE A N 1
ATOM 721 C CA . PHE A 1 91 ? 14.352 9.245 11.037 1.00 32.19 91 PHE A CA 1
ATOM 722 C C . PHE A 1 91 ? 14.919 9.396 12.452 1.00 32.19 91 PHE A C 1
ATOM 724 O O . PHE A 1 91 ? 16.124 9.255 12.653 1.00 32.19 91 PHE A O 1
ATOM 731 N N . MET A 1 92 ? 14.064 9.669 13.439 1.00 26.67 92 MET A N 1
ATOM 732 C CA . MET A 1 92 ? 14.470 9.645 14.843 1.00 26.67 92 MET A CA 1
ATOM 733 C C . MET A 1 92 ? 14.445 8.190 15.327 1.00 26.67 92 MET A C 1
ATOM 735 O O . MET A 1 92 ? 13.380 7.614 15.539 1.00 26.67 92 MET A O 1
ATOM 739 N N . GLU A 1 93 ? 15.622 7.576 15.452 1.00 30.86 93 GLU A N 1
ATOM 740 C CA . GLU A 1 93 ? 15.779 6.271 16.097 1.00 30.86 93 GLU A CA 1
ATOM 741 C C . GLU A 1 93 ? 15.517 6.417 17.604 1.00 30.86 93 GLU A C 1
ATOM 743 O O . GLU A 1 93 ? 16.189 7.189 18.286 1.00 30.86 93 GLU A O 1
ATOM 748 N N . VAL A 1 94 ? 14.547 5.671 18.139 1.00 29.06 94 VAL A N 1
ATOM 749 C CA . VAL A 1 94 ? 14.326 5.570 19.590 1.00 29.06 94 VAL A CA 1
ATOM 750 C C . VAL A 1 94 ? 15.054 4.321 20.083 1.00 29.06 94 VAL A C 1
ATOM 752 O O . VAL A 1 94 ? 14.591 3.227 19.772 1.00 29.06 94 VAL A O 1
ATOM 755 N N . PRO A 1 95 ? 16.174 4.414 20.822 1.00 28.61 95 PRO A N 1
ATOM 756 C CA . PRO A 1 95 ? 16.854 3.238 21.356 1.00 28.61 95 PRO A CA 1
ATOM 757 C C . PRO A 1 95 ? 16.048 2.601 22.498 1.00 28.61 95 PRO A C 1
ATOM 759 O O . PRO A 1 95 ? 15.410 3.289 23.290 1.00 28.61 95 PRO A O 1
ATOM 762 N N . LEU A 1 96 ? 16.094 1.269 22.595 1.00 28.62 96 LEU A N 1
ATOM 763 C CA . LEU A 1 96 ? 15.545 0.527 23.730 1.00 28.62 96 LEU A CA 1
ATOM 764 C C . LEU A 1 96 ? 16.586 0.535 24.851 1.00 28.62 96 LEU A C 1
ATOM 766 O O . LEU A 1 96 ? 17.777 0.328 24.599 1.00 28.62 96 LEU A O 1
ATOM 770 N N . GLY A 1 97 ? 16.129 0.744 26.085 1.00 29.19 97 GLY A N 1
ATOM 771 C CA . GLY A 1 97 ? 16.923 0.460 27.273 1.00 29.19 97 GLY A CA 1
ATOM 772 C C . GLY A 1 97 ? 17.227 -1.036 27.379 1.00 29.19 97 GLY A C 1
ATOM 773 O O . GLY A 1 97 ? 16.467 -1.888 26.919 1.00 29.19 97 GLY A O 1
ATOM 774 N N . SER A 1 98 ? 18.367 -1.359 27.982 1.00 32.12 98 SER A N 1
ATOM 775 C CA . SER A 1 98 ? 18.928 -2.712 28.112 1.00 32.12 98 SER A CA 1
ATOM 776 C C . SER A 1 98 ? 18.072 -3.717 28.903 1.00 32.12 98 SER A C 1
ATOM 778 O O . SER A 1 98 ? 18.467 -4.873 29.032 1.00 32.12 98 SER A O 1
ATOM 780 N N . ASP A 1 99 ? 16.939 -3.293 29.457 1.00 30.69 99 ASP A N 1
ATOM 781 C CA . ASP A 1 99 ? 16.016 -4.080 30.280 1.00 30.69 99 ASP A CA 1
ATOM 782 C C . ASP A 1 99 ? 14.710 -4.459 29.557 1.00 30.69 99 ASP A C 1
ATOM 784 O O . ASP A 1 99 ? 13.874 -5.153 30.133 1.00 30.69 99 ASP A O 1
ATOM 788 N N . GLY A 1 100 ? 14.541 -4.063 28.290 1.00 29.36 100 GLY A N 1
ATOM 789 C CA . GLY A 1 100 ? 13.371 -4.440 27.493 1.00 29.36 100 GLY A CA 1
ATOM 790 C C . GLY A 1 100 ? 12.073 -3.744 27.915 1.00 29.36 100 GLY A C 1
ATOM 791 O O . GLY A 1 100 ? 10.995 -4.151 27.478 1.00 29.36 100 GLY A O 1
ATOM 792 N N . HIS A 1 101 ? 12.155 -2.687 28.726 1.00 27.16 101 HIS A N 1
ATOM 793 C CA . HIS A 1 101 ? 11.026 -1.812 29.017 1.00 27.16 101 HIS A CA 1
ATOM 794 C C . HIS A 1 101 ? 11.126 -0.498 28.236 1.00 27.16 101 HIS A C 1
ATOM 796 O O . HIS A 1 101 ? 12.206 0.031 27.972 1.00 27.16 101 HIS A O 1
ATOM 802 N N . LEU A 1 102 ? 9.962 0.029 27.845 1.00 30.41 102 LEU A N 1
ATOM 803 C CA . LEU A 1 102 ? 9.843 1.418 27.419 1.00 30.41 102 LEU A CA 1
ATOM 804 C C . LEU A 1 102 ? 10.132 2.277 28.652 1.00 30.41 102 LEU A C 1
ATOM 806 O O . LEU A 1 102 ? 9.502 2.072 29.689 1.00 30.41 102 LEU A O 1
ATOM 810 N N . GLY A 1 103 ? 11.070 3.223 28.555 1.00 27.11 103 GLY A N 1
ATOM 811 C CA . GLY A 1 103 ? 11.156 4.290 29.549 1.00 27.11 103 GLY A CA 1
ATOM 812 C C . GLY A 1 103 ? 9.778 4.942 29.677 1.00 27.11 103 GLY A C 1
ATOM 813 O O . GLY A 1 103 ? 9.133 5.195 28.661 1.00 27.11 103 GLY A O 1
ATOM 814 N N . GLU A 1 104 ? 9.312 5.149 30.908 1.00 28.52 104 GLU A N 1
ATOM 815 C CA . GLU A 1 104 ? 7.925 5.502 31.263 1.00 28.52 104 GLU A CA 1
ATOM 816 C C . GLU A 1 104 ? 7.395 6.841 30.697 1.00 28.52 104 GLU A C 1
ATOM 818 O O . GLU A 1 104 ? 6.278 7.229 31.015 1.00 28.52 104 GLU A O 1
ATOM 823 N N . ASP A 1 105 ? 8.116 7.517 29.803 1.00 29.59 105 ASP A N 1
ATOM 824 C CA . ASP A 1 105 ? 7.724 8.796 29.208 1.00 29.59 105 ASP A CA 1
ATOM 825 C C . ASP A 1 105 ? 7.786 8.754 27.672 1.00 29.59 105 ASP A C 1
ATOM 827 O O . ASP A 1 105 ? 8.676 9.349 27.073 1.00 29.59 105 ASP A O 1
ATOM 831 N N . HIS A 1 106 ? 6.835 8.095 26.996 1.00 30.95 106 HIS A N 1
ATOM 832 C CA . HIS A 1 106 ? 6.632 8.315 25.553 1.00 30.95 106 HIS A CA 1
ATOM 833 C C . HIS A 1 106 ? 5.147 8.248 25.135 1.00 30.95 106 HIS A C 1
ATOM 835 O O . HIS A 1 106 ? 4.561 7.162 25.121 1.00 30.95 106 HIS A O 1
ATOM 841 N N . PRO A 1 107 ? 4.520 9.384 24.757 1.00 35.38 107 PRO A N 1
ATOM 842 C CA . PRO A 1 107 ? 3.140 9.432 24.293 1.00 35.38 107 PRO A CA 1
ATOM 843 C C . PRO A 1 107 ? 3.034 9.277 22.764 1.00 35.38 107 PRO A C 1
ATOM 845 O O . PRO A 1 107 ? 3.635 10.016 21.986 1.00 35.38 107 PRO A O 1
ATOM 848 N N . THR A 1 108 ? 2.225 8.292 22.373 1.00 42.56 108 THR A N 1
ATOM 849 C CA . THR A 1 108 ? 1.378 8.218 21.169 1.00 42.56 108 THR A CA 1
ATOM 850 C C . THR A 1 108 ? 1.929 8.781 19.854 1.00 42.56 108 THR A C 1
ATOM 852 O O . THR A 1 108 ? 1.877 9.976 19.567 1.00 42.56 108 THR A O 1
ATOM 855 N N . GLY A 1 109 ? 2.314 7.855 18.974 1.00 35.03 109 GLY A N 1
ATOM 856 C CA . GLY A 1 109 ? 2.275 8.050 17.531 1.00 35.03 109 GLY A CA 1
ATOM 857 C C . GLY A 1 109 ? 2.846 6.869 16.758 1.00 35.03 109 GLY A C 1
ATOM 858 O O . GLY A 1 109 ? 4.037 6.605 16.822 1.00 35.03 109 GLY A O 1
ATOM 859 N N . SER A 1 110 ? 1.960 6.136 16.079 1.00 38.34 110 SER A N 1
ATOM 860 C CA . SER A 1 110 ? 2.243 5.026 15.156 1.00 38.34 110 SER A CA 1
ATOM 861 C C . SER A 1 110 ? 3.258 3.978 15.630 1.00 38.34 110 SER A C 1
ATOM 863 O O . SER A 1 110 ? 4.189 3.634 14.910 1.00 38.34 110 SER A O 1
ATOM 865 N N . LEU A 1 111 ? 3.031 3.405 16.813 1.00 37.25 111 LEU A N 1
ATOM 866 C CA . LEU A 1 111 ? 3.768 2.244 17.309 1.00 37.25 111 LEU A CA 1
ATOM 867 C C . LEU A 1 111 ? 2.760 1.153 17.679 1.00 37.25 111 LEU A C 1
ATOM 869 O O . LEU A 1 111 ? 2.087 1.248 18.700 1.00 37.25 111 LEU A O 1
ATOM 873 N N . TYR A 1 112 ? 2.662 0.104 16.854 1.00 36.50 112 TYR A N 1
ATOM 874 C CA . TYR A 1 112 ? 2.158 -1.179 17.350 1.00 36.50 112 TYR A CA 1
ATOM 875 C C . TYR A 1 112 ? 3.078 -1.587 18.500 1.00 36.50 112 TYR A C 1
ATOM 877 O O . TYR A 1 112 ? 4.273 -1.725 18.279 1.00 36.50 112 TYR A O 1
ATOM 885 N N . THR A 1 113 ? 2.563 -1.793 19.708 1.00 33.94 113 THR A N 1
ATOM 886 C CA . THR A 1 113 ? 3.316 -2.407 20.813 1.00 33.94 113 THR A CA 1
ATOM 887 C C . THR A 1 113 ? 2.565 -3.615 21.348 1.00 33.94 113 THR A C 1
ATOM 889 O O . THR A 1 113 ? 2.028 -3.594 22.449 1.00 33.94 113 THR A O 1
ATOM 892 N N . LYS A 1 114 ? 2.559 -4.704 20.566 1.00 28.48 114 LYS A N 1
ATOM 893 C CA . LYS A 1 114 ? 2.755 -6.071 21.085 1.00 28.48 114 LYS A CA 1
ATOM 894 C C . LYS A 1 114 ? 2.735 -7.115 19.970 1.00 28.48 114 LYS A C 1
ATOM 896 O O . LYS A 1 114 ? 1.676 -7.438 19.449 1.00 28.48 114 LYS A O 1
ATOM 901 N N . VAL A 1 115 ? 3.891 -7.720 19.704 1.00 28.89 115 VAL A N 1
ATOM 902 C CA . VAL A 1 115 ? 3.983 -9.128 19.294 1.00 28.89 115 VAL A CA 1
ATOM 903 C C . VAL A 1 115 ? 5.183 -9.718 20.034 1.00 28.89 115 VAL A C 1
ATOM 905 O O . VAL A 1 115 ? 6.318 -9.389 19.714 1.00 28.89 115 VAL A O 1
ATOM 908 N N . ASP A 1 116 ? 4.917 -10.551 21.037 1.00 25.34 116 ASP A N 1
ATOM 909 C CA . ASP A 1 116 ? 5.897 -11.424 21.698 1.00 25.34 116 ASP A CA 1
ATOM 910 C C . ASP A 1 116 ? 5.176 -12.765 21.952 1.00 25.34 116 ASP A C 1
ATOM 912 O O . ASP A 1 116 ? 4.001 -12.754 22.326 1.00 25.34 116 ASP A O 1
ATOM 916 N N . ALA A 1 117 ? 5.742 -13.950 21.722 1.00 28.03 117 ALA A N 1
ATOM 917 C CA . ALA A 1 117 ? 7.151 -14.321 21.702 1.00 28.03 117 ALA A CA 1
ATOM 918 C C . ALA A 1 117 ? 7.448 -15.465 20.704 1.00 28.03 117 ALA A C 1
ATOM 920 O O . ALA A 1 117 ? 6.545 -16.193 20.292 1.00 28.03 117 ALA A O 1
ATOM 921 N N . 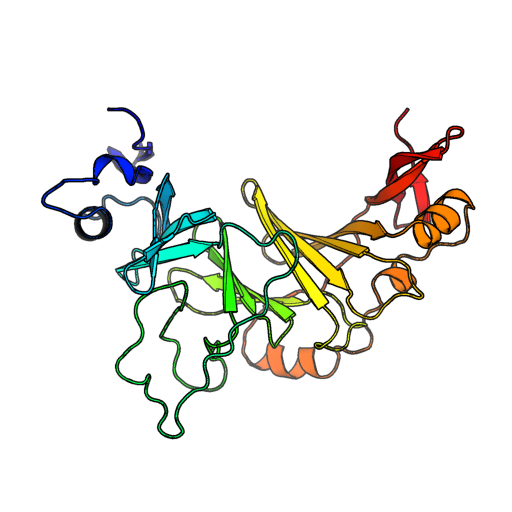ASP A 1 118 ? 8.747 -15.607 20.414 1.00 28.88 118 ASP A N 1
ATOM 922 C CA . ASP A 1 118 ? 9.465 -16.607 19.603 1.00 28.88 118 ASP A CA 1
ATOM 923 C C . ASP A 1 118 ? 9.686 -16.268 18.111 1.00 28.88 118 ASP A C 1
ATOM 925 O O . ASP A 1 118 ? 8.970 -16.690 17.212 1.00 28.88 118 ASP A O 1
ATOM 929 N N . GLN A 1 119 ? 10.777 -15.525 17.869 1.00 39.97 119 GLN A N 1
ATOM 930 C CA . GLN A 1 119 ? 11.522 -15.366 16.601 1.00 39.97 119 GLN A CA 1
ATOM 931 C C . GLN A 1 119 ? 10.860 -14.686 15.385 1.00 39.97 119 GLN A C 1
ATOM 933 O O . GLN A 1 119 ? 11.480 -14.633 14.329 1.00 39.97 119 GLN A O 1
ATOM 938 N N . ASP A 1 120 ? 9.703 -14.043 15.535 1.00 41.81 120 ASP A N 1
ATOM 939 C CA . ASP A 1 120 ? 9.037 -13.292 14.453 1.00 41.81 120 ASP A CA 1
ATOM 940 C C . ASP A 1 120 ? 8.389 -11.981 14.933 1.00 41.81 120 ASP A C 1
ATOM 942 O O . ASP A 1 120 ? 7.312 -11.571 14.492 1.00 41.81 120 ASP A O 1
ATOM 946 N N . ALA A 1 121 ? 9.051 -11.282 15.853 1.00 37.69 121 ALA A N 1
ATOM 947 C CA . ALA A 1 121 ? 8.611 -9.960 16.275 1.00 37.69 121 ALA A CA 1
ATOM 948 C C . ALA A 1 121 ? 8.902 -8.922 15.175 1.00 37.69 121 ALA A C 1
ATOM 950 O O . ALA A 1 121 ? 10.025 -8.801 14.673 1.00 37.69 121 ALA A O 1
ATOM 951 N N . VAL A 1 122 ? 7.910 -8.096 14.826 1.00 37.12 122 VAL A N 1
ATOM 952 C CA . VAL A 1 122 ? 8.224 -6.745 14.350 1.00 37.12 122 VAL A CA 1
ATOM 953 C C . VAL A 1 122 ? 8.893 -6.066 15.540 1.00 37.12 122 VAL A C 1
ATOM 955 O O . VAL A 1 122 ? 8.200 -5.657 16.462 1.00 37.12 122 VAL A O 1
ATOM 958 N N . THR A 1 123 ? 10.222 -5.967 15.571 1.00 39.19 123 THR A N 1
ATOM 959 C CA . THR A 1 123 ? 10.858 -4.980 16.442 1.00 39.19 123 THR A CA 1
ATOM 960 C C . THR A 1 123 ? 10.336 -3.622 15.981 1.00 39.19 123 THR A C 1
ATOM 962 O O . THR A 1 123 ? 10.542 -3.176 14.851 1.00 39.19 123 THR A O 1
ATOM 965 N N . THR A 1 124 ? 9.517 -3.026 16.836 1.00 42.97 124 THR A N 1
ATOM 966 C CA . THR A 1 124 ? 8.609 -1.909 16.544 1.00 42.97 124 THR A CA 1
ATOM 967 C C . THR A 1 124 ? 9.348 -0.598 16.282 1.00 42.97 124 THR A C 1
ATOM 969 O O . THR A 1 124 ? 8.758 0.358 15.799 1.00 42.97 124 THR A O 1
ATOM 972 N N . GLN A 1 125 ? 10.664 -0.579 16.499 1.00 47.69 125 GLN A N 1
ATOM 973 C CA . GLN A 1 125 ? 11.558 0.554 16.261 1.00 47.69 125 GLN A CA 1
ATOM 974 C C . GLN A 1 125 ? 11.722 0.957 14.789 1.00 47.69 125 GLN A C 1
ATOM 976 O O . GLN A 1 125 ? 12.359 1.968 14.516 1.00 47.69 125 GLN A O 1
ATOM 981 N N . ALA A 1 126 ? 11.181 0.193 13.836 1.00 58.59 126 ALA A N 1
ATOM 982 C CA . ALA A 1 126 ? 11.457 0.417 12.420 1.00 58.59 126 ALA A CA 1
ATOM 983 C C . ALA A 1 126 ? 10.252 0.262 11.487 1.00 58.59 126 ALA A C 1
ATOM 985 O O . ALA A 1 126 ? 10.452 0.242 10.280 1.00 58.59 126 ALA A O 1
ATOM 986 N N . ALA A 1 127 ? 9.019 0.102 11.977 1.00 63.88 127 ALA A N 1
ATOM 987 C CA . ALA A 1 127 ? 7.866 -0.147 11.107 1.00 63.88 127 ALA A CA 1
ATOM 988 C C . ALA A 1 127 ? 6.816 0.967 11.175 1.00 63.88 127 ALA A C 1
ATOM 990 O O . ALA A 1 127 ? 6.379 1.320 12.263 1.00 63.88 127 ALA A O 1
ATOM 991 N N . PHE A 1 128 ? 6.366 1.468 10.021 1.00 73.12 128 PHE A N 1
ATOM 992 C CA . PHE A 1 128 ? 5.280 2.451 9.935 1.00 73.12 128 PHE A CA 1
ATOM 993 C C . PHE A 1 128 ? 4.110 1.938 9.101 1.00 73.12 128 PHE A C 1
ATOM 995 O O . PHE A 1 128 ? 4.295 1.186 8.140 1.00 73.12 128 PHE A O 1
ATOM 1002 N N . LEU A 1 129 ? 2.896 2.356 9.469 1.00 75.75 129 LEU A N 1
ATOM 1003 C CA . LEU A 1 129 ? 1.687 2.042 8.714 1.00 75.75 129 LEU A CA 1
ATOM 1004 C C . LEU A 1 129 ? 1.719 2.768 7.365 1.00 75.75 129 LEU A C 1
ATOM 1006 O O . LEU A 1 129 ? 1.812 3.993 7.316 1.00 75.75 129 LEU A O 1
ATOM 1010 N N . GLY A 1 130 ? 1.610 2.004 6.281 1.00 75.62 130 GLY A N 1
ATOM 1011 C CA . GLY A 1 130 ? 1.472 2.533 4.928 1.00 75.62 130 GLY A CA 1
ATOM 1012 C C . GLY A 1 130 ? 0.022 2.563 4.449 1.00 75.62 130 GLY A C 1
ATOM 1013 O O . GLY A 1 130 ? -0.431 3.570 3.911 1.00 75.62 130 GLY A O 1
ATOM 1014 N N . ALA A 1 131 ? -0.725 1.470 4.636 1.00 79.31 131 ALA A N 1
ATOM 1015 C CA . ALA A 1 131 ? -2.096 1.350 4.133 1.00 79.31 131 ALA A CA 1
ATOM 1016 C C . ALA A 1 131 ? -2.929 0.302 4.885 1.00 79.31 131 ALA A C 1
ATOM 1018 O O . ALA A 1 131 ? -2.376 -0.601 5.509 1.00 79.31 131 ALA A O 1
ATOM 1019 N N . VAL A 1 132 ? -4.257 0.394 4.759 1.00 81.00 132 VAL A N 1
ATOM 1020 C CA . VAL A 1 132 ? -5.220 -0.589 5.280 1.00 81.00 132 VAL A CA 1
ATOM 1021 C C . VAL A 1 132 ? -6.204 -0.963 4.175 1.00 81.00 132 VAL A C 1
ATOM 1023 O O . VAL A 1 132 ? -6.980 -0.122 3.727 1.00 81.00 132 VAL A O 1
ATOM 1026 N N . ALA A 1 133 ? -6.202 -2.222 3.740 1.00 80.81 133 ALA A N 1
ATOM 1027 C CA . ALA A 1 133 ? -7.122 -2.730 2.723 1.00 80.81 133 ALA A CA 1
ATOM 1028 C C . ALA A 1 133 ? -7.972 -3.865 3.302 1.00 80.81 133 ALA A C 1
ATOM 1030 O O . ALA A 1 133 ? -7.471 -4.948 3.596 1.00 80.81 133 ALA A O 1
ATOM 1031 N N . GLY A 1 134 ? -9.270 -3.610 3.480 1.00 80.38 134 GLY A N 1
ATOM 1032 C CA . GLY A 1 134 ? -10.178 -4.561 4.121 1.00 80.38 134 GLY A CA 1
ATOM 1033 C C . GLY A 1 134 ? -9.763 -4.858 5.566 1.00 80.38 134 GLY A C 1
ATOM 1034 O O . GLY A 1 134 ? -9.682 -3.947 6.385 1.00 80.38 134 GLY A O 1
ATOM 1035 N N . ASN A 1 135 ? -9.500 -6.133 5.860 1.00 80.94 135 ASN A N 1
ATOM 1036 C CA . ASN A 1 135 ? -9.056 -6.614 7.175 1.00 80.94 135 ASN A CA 1
ATOM 1037 C C . ASN A 1 135 ? -7.529 -6.754 7.281 1.00 80.94 135 ASN A C 1
ATOM 1039 O O . ASN A 1 135 ? -7.037 -7.433 8.181 1.00 80.94 135 ASN A O 1
ATOM 1043 N N . ASP A 1 136 ? -6.780 -6.147 6.364 1.00 82.88 136 ASP A N 1
ATOM 1044 C CA . ASP A 1 136 ? -5.331 -6.248 6.342 1.00 82.88 136 ASP A CA 1
ATOM 1045 C C . ASP A 1 136 ? -4.672 -4.869 6.436 1.00 82.88 136 ASP A C 1
ATOM 1047 O O . ASP A 1 136 ? -5.128 -3.892 5.834 1.00 82.88 136 ASP A O 1
ATOM 1051 N N . ALA A 1 137 ? -3.562 -4.803 7.165 1.00 82.25 137 ALA A N 1
ATOM 1052 C CA . ALA A 1 137 ? -2.743 -3.609 7.314 1.00 82.25 137 ALA A CA 1
ATOM 1053 C C . ALA A 1 137 ? -1.328 -3.853 6.777 1.00 82.25 137 ALA A C 1
ATOM 1055 O O . ALA A 1 137 ? -0.716 -4.895 7.013 1.00 82.25 137 ALA A O 1
ATOM 1056 N N . TYR A 1 138 ? -0.804 -2.877 6.042 1.00 83.31 138 TYR A N 1
ATOM 1057 C CA . TYR A 1 138 ? 0.497 -2.938 5.389 1.00 83.31 138 TYR A CA 1
ATOM 1058 C C . TYR A 1 138 ? 1.472 -2.024 6.119 1.00 83.31 138 TYR A C 1
ATOM 1060 O O . TYR A 1 138 ? 1.296 -0.803 6.131 1.00 83.31 138 TYR A O 1
ATOM 1068 N N . PHE A 1 139 ? 2.519 -2.612 6.689 1.00 80.62 139 PHE A N 1
ATOM 1069 C CA . PHE A 1 139 ? 3.564 -1.896 7.413 1.00 80.62 139 PHE A CA 1
ATOM 1070 C C . PHE A 1 139 ? 4.870 -1.965 6.653 1.00 80.62 139 PHE A C 1
ATOM 1072 O O . PHE A 1 139 ? 5.331 -3.054 6.317 1.00 80.62 139 PHE A O 1
ATOM 1079 N N . PHE A 1 140 ? 5.507 -0.828 6.413 1.00 77.75 140 PHE A N 1
ATOM 1080 C CA . PHE A 1 140 ? 6.861 -0.846 5.882 1.00 77.75 140 PHE A CA 1
ATOM 1081 C C . PHE A 1 140 ? 7.862 -0.850 7.010 1.00 77.75 140 PHE A C 1
ATOM 1083 O O . PHE A 1 140 ? 7.826 0.026 7.870 1.00 77.75 140 PHE A O 1
ATOM 1090 N N . ASN A 1 141 ? 8.764 -1.824 6.984 1.00 75.19 141 ASN A N 1
ATOM 1091 C CA . ASN A 1 141 ? 9.850 -1.912 7.936 1.00 75.19 141 ASN A CA 1
ATOM 1092 C C . ASN A 1 141 ? 11.136 -1.336 7.319 1.00 75.19 141 ASN A C 1
ATOM 1094 O O . ASN A 1 141 ? 11.664 -1.881 6.353 1.00 75.19 141 ASN A O 1
ATOM 1098 N N . THR A 1 142 ? 11.650 -0.248 7.887 1.00 66.69 142 THR A N 1
ATOM 1099 C CA . THR A 1 142 ? 12.818 0.501 7.411 1.00 66.69 142 THR A CA 1
ATOM 1100 C C . THR A 1 142 ? 14.141 -0.228 7.599 1.00 66.69 142 THR A C 1
ATOM 1102 O O . THR A 1 142 ? 15.090 0.129 6.908 1.00 66.69 142 THR A O 1
ATOM 1105 N N . GLN A 1 143 ? 14.218 -1.233 8.476 1.00 66.81 143 GLN A N 1
ATOM 1106 C CA . GLN A 1 143 ? 15.418 -2.056 8.671 1.00 66.81 143 GLN A CA 1
ATOM 1107 C C . GLN A 1 143 ? 15.505 -3.166 7.621 1.00 66.81 143 GLN A C 1
ATOM 1109 O O . GLN A 1 143 ? 16.500 -3.283 6.925 1.00 66.81 143 GLN A O 1
ATOM 1114 N N . SER A 1 144 ? 14.434 -3.948 7.471 1.00 67.75 144 SER A N 1
ATOM 1115 C CA . SER A 1 144 ? 14.344 -5.045 6.491 1.00 67.75 144 SER A CA 1
ATOM 1116 C C . SER A 1 144 ? 13.957 -4.596 5.078 1.00 67.75 144 SER A C 1
ATOM 1118 O O . SER A 1 144 ? 13.811 -5.438 4.199 1.00 67.75 144 SER A O 1
ATOM 1120 N N . LYS A 1 145 ? 13.690 -3.295 4.886 1.00 73.25 145 LYS A N 1
ATOM 1121 C CA . LYS A 1 145 ? 13.210 -2.671 3.637 1.00 73.25 145 LYS A CA 1
ATOM 1122 C C . LYS A 1 145 ? 12.078 -3.441 2.950 1.00 73.25 145 LYS A C 1
ATOM 1124 O O . LYS A 1 145 ? 11.944 -3.423 1.726 1.00 73.25 145 LYS A O 1
ATOM 1129 N N . ALA A 1 146 ? 11.243 -4.093 3.752 1.00 77.19 146 ALA A N 1
ATOM 1130 C CA . ALA A 1 146 ? 10.165 -4.950 3.298 1.00 77.19 146 ALA A CA 1
ATOM 1131 C C . ALA A 1 146 ? 8.821 -4.387 3.747 1.00 77.19 146 ALA A C 1
ATOM 1133 O O . ALA A 1 146 ? 8.666 -3.906 4.877 1.00 77.19 146 ALA A O 1
ATOM 1134 N N . LEU A 1 147 ? 7.833 -4.500 2.864 1.00 83.50 147 LEU A N 1
ATOM 1135 C CA . LEU A 1 147 ? 6.443 -4.289 3.235 1.00 83.50 147 LEU A CA 1
ATOM 1136 C C . LEU A 1 147 ? 5.915 -5.573 3.878 1.00 83.50 147 LEU A C 1
ATOM 1138 O O . LEU A 1 147 ? 6.135 -6.669 3.368 1.00 83.50 147 LEU A O 1
ATOM 1142 N N . ARG A 1 148 ? 5.224 -5.452 5.003 1.00 85.19 148 ARG A N 1
ATOM 1143 C CA . ARG A 1 148 ? 4.689 -6.564 5.787 1.00 85.19 148 ARG A CA 1
ATOM 1144 C C . ARG A 1 148 ? 3.175 -6.461 5.811 1.00 85.19 148 ARG A C 1
ATOM 1146 O O . ARG A 1 148 ? 2.640 -5.439 6.233 1.00 85.19 148 ARG A O 1
ATOM 1153 N N . LEU A 1 149 ? 2.506 -7.517 5.367 1.00 85.75 149 LEU A N 1
ATOM 1154 C CA . LEU A 1 149 ? 1.069 -7.684 5.508 1.00 85.75 149 LEU A CA 1
ATOM 1155 C C . LEU A 1 149 ? 0.764 -8.253 6.885 1.00 85.75 149 LEU A C 1
ATOM 1157 O O . LEU A 1 149 ? 1.239 -9.341 7.217 1.00 85.75 149 LEU A O 1
ATOM 1161 N N . VAL A 1 150 ? -0.036 -7.535 7.659 1.00 81.19 150 VAL A N 1
ATOM 1162 C CA . VAL A 1 150 ? -0.522 -7.959 8.967 1.00 81.19 150 VAL A CA 1
ATOM 1163 C C . VAL A 1 150 ? -2.021 -8.173 8.869 1.00 81.19 150 VAL A C 1
ATOM 1165 O O . VAL A 1 150 ? -2.763 -7.281 8.462 1.00 81.19 150 VAL A O 1
ATOM 1168 N N . ASN A 1 151 ? -2.457 -9.365 9.255 1.00 78.44 151 ASN A N 1
ATOM 1169 C CA . ASN A 1 151 ? -3.873 -9.670 9.361 1.00 78.44 151 ASN A CA 1
ATOM 1170 C C . ASN A 1 151 ? -4.441 -9.046 10.647 1.00 78.44 151 ASN A C 1
ATOM 1172 O O . ASN A 1 151 ? -3.899 -9.280 11.727 1.00 78.44 151 ASN A O 1
ATOM 1176 N N . ALA A 1 152 ? -5.529 -8.281 10.540 1.00 72.44 152 ALA A N 1
ATOM 1177 C CA . ALA A 1 152 ? -6.093 -7.515 11.658 1.00 72.44 152 ALA A CA 1
ATOM 1178 C C . ALA A 1 152 ? -6.768 -8.366 12.743 1.00 72.44 152 ALA A C 1
ATOM 1180 O O . ALA A 1 152 ? -6.933 -7.915 13.869 1.00 72.44 152 ALA A O 1
ATOM 1181 N N . GLU A 1 153 ? -7.186 -9.588 12.414 1.00 72.25 153 GLU A N 1
ATOM 1182 C CA . GLU A 1 153 ? -7.828 -10.485 13.379 1.00 72.25 153 GLU A CA 1
ATOM 1183 C C . GLU A 1 153 ? -6.778 -11.174 14.263 1.00 72.25 153 GLU A C 1
ATOM 1185 O O . GLU A 1 153 ? -6.911 -11.266 15.481 1.00 72.25 153 GLU A O 1
ATOM 1190 N N . THR A 1 154 ? -5.696 -11.649 13.643 1.00 72.38 154 THR A N 1
ATOM 1191 C CA . THR A 1 154 ? -4.645 -12.417 14.327 1.00 72.38 154 THR A CA 1
ATOM 1192 C C . THR A 1 154 ? -3.471 -11.565 14.802 1.00 72.38 154 THR A C 1
ATOM 1194 O O . THR A 1 154 ? -2.673 -12.041 15.609 1.00 72.38 154 THR A O 1
ATOM 1197 N N . HIS A 1 155 ? -3.333 -10.343 14.282 1.00 69.75 155 HIS A N 1
ATOM 1198 C CA . HIS A 1 155 ? -2.171 -9.460 14.445 1.00 69.75 155 HIS A CA 1
ATOM 1199 C C . HIS A 1 155 ? -0.837 -10.109 14.056 1.00 69.75 155 HIS A C 1
ATOM 1201 O O . HIS A 1 155 ? 0.225 -9.750 14.565 1.00 69.75 155 HIS A O 1
ATOM 1207 N N . ARG A 1 156 ? -0.875 -11.088 13.148 1.00 73.81 156 ARG A N 1
ATOM 1208 C CA . ARG A 1 156 ? 0.317 -11.787 12.662 1.00 73.81 156 ARG A CA 1
ATOM 1209 C C . ARG A 1 156 ? 0.714 -11.288 11.287 1.00 73.81 156 ARG A C 1
ATOM 1211 O O . ARG A 1 156 ? -0.139 -11.002 10.446 1.00 73.81 156 ARG A O 1
ATOM 1218 N N . ILE A 1 157 ? 2.025 -11.252 11.051 1.00 77.56 157 ILE A N 1
ATOM 1219 C CA . ILE A 1 157 ? 2.568 -11.076 9.707 1.00 77.56 157 ILE A CA 1
ATOM 1220 C C . ILE A 1 157 ? 2.198 -12.317 8.896 1.00 77.56 157 ILE A C 1
ATOM 1222 O O . ILE A 1 157 ? 2.597 -13.429 9.239 1.00 77.56 157 ILE A O 1
ATOM 1226 N N . THR A 1 158 ? 1.449 -12.130 7.817 1.00 79.19 158 THR A N 1
ATOM 1227 C CA . THR A 1 158 ? 1.073 -13.215 6.901 1.00 79.19 158 THR A CA 1
ATOM 1228 C C . THR A 1 158 ? 1.959 -13.232 5.661 1.00 79.19 158 THR A C 1
ATOM 1230 O O . THR A 1 158 ? 2.259 -14.304 5.129 1.00 79.19 158 THR A O 1
ATOM 1233 N N . THR A 1 159 ? 2.398 -12.050 5.212 1.00 84.25 159 THR A N 1
ATOM 1234 C CA . THR A 1 159 ? 3.157 -11.878 3.968 1.00 84.25 159 THR A CA 1
ATOM 1235 C C . THR A 1 159 ? 4.248 -10.819 4.107 1.00 84.25 159 THR A C 1
ATOM 1237 O O . THR A 1 159 ? 4.037 -9.781 4.734 1.00 84.25 159 THR A O 1
ATOM 1240 N N . LYS A 1 160 ? 5.404 -11.055 3.484 1.00 84.81 160 LYS A N 1
ATOM 1241 C CA . LYS A 1 160 ? 6.492 -10.083 3.314 1.00 84.81 160 LYS A CA 1
ATOM 1242 C C . LYS A 1 160 ? 6.737 -9.832 1.825 1.00 84.81 160 LYS A C 1
ATOM 1244 O O . LYS A 1 160 ? 6.937 -10.781 1.066 1.00 84.81 160 LYS A O 1
ATOM 1249 N N . TYR A 1 161 ? 6.745 -8.565 1.420 1.00 85.25 161 TYR A N 1
ATOM 1250 C CA . TYR A 1 161 ? 7.053 -8.120 0.061 1.00 85.25 161 TYR A CA 1
ATOM 1251 C C . TYR A 1 161 ? 8.426 -7.456 0.033 1.00 85.25 161 TYR A C 1
ATOM 1253 O O . TYR A 1 161 ? 8.646 -6.439 0.699 1.00 85.25 161 TYR A O 1
ATOM 1261 N N . TYR A 1 162 ? 9.334 -8.014 -0.762 1.00 79.88 162 TYR A N 1
ATOM 1262 C CA . TYR A 1 162 ? 10.697 -7.506 -0.907 1.00 79.88 162 TYR A CA 1
ATOM 1263 C C . TYR A 1 162 ? 10.823 -6.627 -2.145 1.00 79.88 162 TYR A C 1
ATOM 1265 O O . TYR A 1 162 ? 10.289 -6.945 -3.200 1.00 79.88 162 TYR A O 1
ATOM 1273 N N . THR A 1 163 ? 11.531 -5.508 -2.028 1.00 71.69 163 THR A N 1
ATOM 1274 C CA . THR A 1 163 ? 11.509 -4.449 -3.047 1.00 71.69 163 THR A CA 1
ATOM 1275 C C . THR A 1 163 ? 12.581 -4.566 -4.123 1.00 71.69 163 THR A C 1
ATOM 1277 O O . THR A 1 163 ? 12.507 -3.843 -5.106 1.00 71.69 163 THR A O 1
ATOM 1280 N N . SER A 1 164 ? 13.541 -5.482 -3.984 1.00 62.09 164 SER A N 1
ATOM 1281 C CA . SER A 1 164 ? 14.436 -6.041 -5.013 1.00 62.09 164 SER A CA 1
ATOM 1282 C C . SER A 1 164 ? 15.626 -6.695 -4.299 1.00 62.09 164 SER A C 1
ATOM 1284 O O . SER A 1 164 ? 15.794 -6.564 -3.093 1.00 62.09 164 SER A O 1
ATOM 1286 N N . THR A 1 165 ? 16.429 -7.440 -5.050 1.00 51.34 165 THR A N 1
ATOM 1287 C CA . THR A 1 165 ? 17.562 -8.256 -4.603 1.00 51.34 165 THR A CA 1
ATOM 1288 C C . THR A 1 165 ? 18.923 -7.665 -4.956 1.00 51.34 165 THR A C 1
ATOM 1290 O O . THR A 1 165 ? 19.933 -8.318 -4.715 1.00 51.34 165 THR A O 1
ATOM 1293 N N . GLN A 1 166 ? 18.960 -6.495 -5.604 1.00 51.09 166 GLN A N 1
ATOM 1294 C CA . GLN A 1 166 ? 20.207 -5.820 -5.999 1.00 51.09 166 GLN A CA 1
ATOM 1295 C C . GLN A 1 166 ? 20.588 -4.641 -5.116 1.00 51.09 166 GLN A C 1
ATOM 1297 O O . GLN A 1 166 ? 21.698 -4.134 -5.238 1.00 51.09 166 GLN A O 1
ATOM 1302 N N . PHE A 1 167 ? 19.677 -4.190 -4.267 1.00 51.59 167 PHE A N 1
ATOM 1303 C CA . PHE A 1 167 ? 19.985 -3.150 -3.310 1.00 51.59 167 PHE A CA 1
ATOM 1304 C C . PHE A 1 167 ? 20.449 -3.854 -2.042 1.00 51.59 167 PHE A C 1
ATOM 1306 O O . PHE A 1 167 ? 19.742 -4.724 -1.532 1.00 51.59 167 PHE A O 1
ATOM 1313 N N . GLU A 1 168 ? 21.638 -3.514 -1.550 1.00 51.41 168 GLU A N 1
ATOM 1314 C CA . GLU A 1 168 ? 21.915 -3.778 -0.143 1.00 51.41 168 GLU A CA 1
ATOM 1315 C C . GLU A 1 168 ? 20.846 -3.035 0.675 1.00 51.41 168 GLU A C 1
ATOM 1317 O O . GLU A 1 168 ? 20.408 -1.948 0.284 1.00 51.41 168 GLU A O 1
ATOM 1322 N N . ASP A 1 169 ? 20.382 -3.619 1.787 1.00 50.62 169 ASP A N 1
ATOM 1323 C CA . ASP A 1 169 ? 19.278 -3.068 2.594 1.00 50.62 169 ASP A CA 1
ATOM 1324 C C . ASP A 1 169 ? 19.523 -1.602 3.037 1.00 50.62 169 ASP A C 1
ATOM 1326 O O . ASP A 1 169 ? 18.592 -0.898 3.425 1.00 50.62 169 ASP A O 1
ATOM 1330 N N . SER A 1 170 ? 20.755 -1.092 2.938 1.00 50.31 170 SER A N 1
ATOM 1331 C CA . SER A 1 170 ? 21.128 0.303 3.195 1.00 50.31 170 SER A CA 1
ATOM 1332 C C . SER A 1 170 ? 20.753 1.311 2.095 1.00 50.31 170 SER A C 1
ATOM 1334 O O . SER A 1 170 ? 20.778 2.511 2.367 1.00 50.31 170 SER A O 1
ATOM 1336 N N . ASP A 1 171 ? 20.366 0.879 0.890 1.00 65.94 171 ASP A N 1
ATOM 1337 C CA . ASP A 1 171 ? 20.354 1.747 -0.303 1.00 65.94 171 ASP A CA 1
ATOM 1338 C C . ASP A 1 171 ? 18.959 2.145 -0.808 1.00 65.94 171 ASP A C 1
ATOM 1340 O O . ASP A 1 171 ? 18.828 2.647 -1.924 1.00 65.94 171 ASP A O 1
ATOM 1344 N N . ILE A 1 172 ? 17.902 1.945 -0.016 1.00 70.75 172 ILE A N 1
ATOM 1345 C CA . ILE A 1 172 ? 16.527 2.276 -0.422 1.00 70.75 172 ILE A CA 1
ATOM 1346 C C . ILE A 1 172 ? 15.854 3.221 0.575 1.00 70.75 172 ILE A C 1
ATOM 1348 O O . ILE A 1 172 ? 15.764 2.946 1.781 1.00 70.75 172 ILE A O 1
ATOM 1352 N N . LYS A 1 173 ? 15.284 4.303 0.039 1.00 76.31 173 LYS A N 1
ATOM 1353 C CA . LYS A 1 173 ? 14.361 5.210 0.726 1.00 76.31 173 LYS A CA 1
ATOM 1354 C C . LYS A 1 173 ? 12.922 4.885 0.324 1.00 76.31 173 LYS A C 1
ATOM 1356 O O . LYS A 1 173 ? 12.626 4.760 -0.860 1.00 76.31 173 LYS A O 1
ATOM 1361 N N . MET A 1 174 ? 12.011 4.785 1.293 1.00 76.31 174 MET A N 1
ATOM 1362 C CA . MET A 1 174 ? 10.579 4.757 0.978 1.00 76.31 174 MET A CA 1
ATOM 1363 C C . MET A 1 174 ? 10.134 6.156 0.550 1.00 76.31 174 MET A C 1
ATOM 1365 O O . MET A 1 174 ? 10.396 7.118 1.271 1.00 76.31 174 MET A O 1
ATOM 1369 N N . VAL A 1 175 ? 9.474 6.251 -0.601 1.00 73.62 175 VAL A N 1
ATOM 1370 C CA . VAL A 1 175 ? 8.918 7.507 -1.127 1.00 73.62 175 VAL A CA 1
ATOM 1371 C C . VAL A 1 175 ? 7.440 7.610 -0.810 1.00 73.62 175 VAL A C 1
ATOM 1373 O O . VAL A 1 175 ? 6.981 8.662 -0.405 1.00 73.62 175 VAL A O 1
ATOM 1376 N N . ALA A 1 176 ? 6.671 6.538 -0.985 1.00 74.62 176 ALA A N 1
ATOM 1377 C CA . ALA A 1 176 ? 5.251 6.562 -0.665 1.00 74.62 176 ALA A CA 1
ATOM 1378 C C . ALA A 1 176 ? 4.686 5.153 -0.542 1.00 74.62 176 ALA A C 1
ATOM 1380 O O . ALA A 1 176 ? 5.058 4.248 -1.290 1.00 74.62 176 ALA A O 1
ATOM 1381 N N . ILE A 1 177 ? 3.698 4.999 0.336 1.00 80.25 177 ILE A N 1
ATOM 1382 C CA . ILE A 1 177 ? 2.746 3.896 0.260 1.00 80.25 177 ILE A CA 1
ATOM 1383 C C . ILE A 1 177 ? 1.370 4.514 0.143 1.00 80.25 177 ILE A C 1
ATOM 1385 O O . ILE A 1 177 ? 0.977 5.349 0.952 1.00 80.25 177 ILE A O 1
ATOM 1389 N N . SER A 1 178 ? 0.645 4.121 -0.892 1.00 76.56 178 SER A N 1
ATOM 1390 C CA . SER A 1 178 ? -0.714 4.581 -1.112 1.00 76.56 178 SER A CA 1
ATOM 1391 C C . SER A 1 178 ? -1.614 3.415 -1.470 1.00 76.56 178 SER A C 1
ATOM 1393 O O . SER A 1 178 ? -1.171 2.331 -1.841 1.00 76.56 178 SER A O 1
ATOM 1395 N N . GLN A 1 179 ? -2.909 3.644 -1.325 1.00 77.62 179 GLN A N 1
ATOM 1396 C CA . GLN A 1 179 ? -3.925 2.646 -1.588 1.00 77.62 179 GLN A CA 1
ATOM 1397 C C . GLN A 1 179 ? -4.996 3.239 -2.483 1.00 77.62 179 GLN A C 1
ATOM 1399 O O . GLN A 1 179 ? -5.521 4.329 -2.205 1.00 77.62 179 GLN A O 1
ATOM 1404 N N . HIS A 1 180 ? -5.375 2.457 -3.487 1.00 77.62 180 HIS A N 1
ATOM 1405 C CA . HIS A 1 180 ? -6.530 2.711 -4.328 1.00 77.62 180 HIS A CA 1
ATOM 1406 C C . HIS A 1 180 ? -7.341 1.420 -4.477 1.00 77.62 180 HIS A C 1
ATOM 1408 O O . HIS A 1 180 ? -6.878 0.457 -5.090 1.00 77.62 180 HIS A O 1
ATOM 1414 N N . ALA A 1 181 ? -8.563 1.416 -3.935 1.00 78.56 181 ALA A N 1
ATOM 1415 C CA . ALA A 1 181 ? -9.363 0.203 -3.754 1.00 78.56 181 ALA A CA 1
ATOM 1416 C C . ALA A 1 181 ? -8.564 -0.881 -2.993 1.00 78.56 181 ALA A C 1
ATOM 1418 O O . ALA A 1 181 ? -8.001 -0.589 -1.935 1.00 78.56 181 ALA A O 1
ATOM 1419 N N . ASP A 1 182 ? -8.481 -2.094 -3.540 1.00 80.56 182 ASP A N 1
ATOM 1420 C CA . ASP A 1 182 ? -7.775 -3.231 -2.931 1.00 80.56 182 ASP A CA 1
ATOM 1421 C C . ASP A 1 182 ? -6.288 -3.304 -3.318 1.00 80.56 182 ASP A C 1
ATOM 1423 O O . ASP A 1 182 ? -5.582 -4.237 -2.933 1.00 80.56 182 ASP A O 1
ATOM 1427 N N . PHE A 1 183 ? -5.798 -2.334 -4.093 1.00 83.00 183 PHE A N 1
ATOM 1428 C CA . PHE A 1 183 ? -4.414 -2.286 -4.543 1.00 83.00 183 PHE A CA 1
ATOM 1429 C C . PHE A 1 183 ? -3.579 -1.356 -3.675 1.00 83.00 183 PHE A C 1
ATOM 1431 O O . PHE A 1 183 ? -3.982 -0.223 -3.383 1.00 83.00 183 PHE A O 1
ATOM 1438 N N . ILE A 1 184 ? -2.377 -1.817 -3.342 1.00 88.56 184 ILE A N 1
ATOM 1439 C CA . ILE A 1 184 ? -1.354 -1.023 -2.672 1.00 88.56 184 ILE A CA 1
ATOM 1440 C C . ILE A 1 184 ? -0.297 -0.621 -3.697 1.00 88.56 184 ILE A C 1
ATOM 1442 O O . ILE A 1 184 ? 0.234 -1.459 -4.422 1.00 88.56 184 ILE A O 1
ATOM 1446 N N . TYR A 1 185 ? 0.014 0.665 -3.747 1.00 87.38 185 TYR A N 1
ATOM 1447 C CA . TYR A 1 185 ? 1.117 1.214 -4.521 1.00 87.38 185 TYR A CA 1
ATOM 1448 C C . TYR A 1 185 ? 2.239 1.554 -3.559 1.00 87.38 185 TYR A C 1
ATOM 1450 O O . TYR A 1 185 ? 2.030 2.282 -2.589 1.00 87.38 185 TYR A O 1
ATOM 1458 N N . MET A 1 186 ? 3.424 1.037 -3.837 1.00 87.00 186 MET A N 1
ATOM 1459 C CA . MET A 1 186 ? 4.616 1.297 -3.048 1.00 87.00 186 MET A CA 1
ATOM 1460 C C . MET A 1 186 ? 5.683 1.894 -3.957 1.00 87.00 186 MET A C 1
ATOM 1462 O O . MET A 1 186 ? 6.153 1.222 -4.874 1.00 87.00 186 MET A O 1
ATOM 1466 N N . ALA A 1 187 ? 6.048 3.143 -3.694 1.00 84.88 187 ALA A N 1
ATOM 1467 C CA . ALA A 1 187 ? 7.097 3.867 -4.391 1.00 84.88 187 ALA A CA 1
ATOM 1468 C C . ALA A 1 187 ? 8.348 3.932 -3.513 1.00 84.88 187 ALA A C 1
ATOM 1470 O O . ALA A 1 187 ? 8.286 4.341 -2.352 1.00 84.88 187 ALA A O 1
ATOM 1471 N N . ILE A 1 188 ? 9.488 3.535 -4.065 1.00 82.88 188 ILE A N 1
ATOM 1472 C CA . ILE A 1 188 ? 10.790 3.584 -3.402 1.00 82.88 188 ILE A CA 1
ATOM 1473 C C . ILE A 1 188 ? 11.801 4.333 -4.269 1.00 82.88 188 ILE A C 1
ATOM 1475 O O . ILE A 1 188 ? 11.693 4.329 -5.490 1.00 82.88 188 ILE A O 1
ATOM 1479 N N . SER A 1 189 ? 12.812 4.926 -3.645 1.00 80.75 189 SER A N 1
ATOM 1480 C CA . SER A 1 189 ? 13.912 5.620 -4.309 1.00 80.75 189 SER A CA 1
ATOM 1481 C C . SER A 1 189 ? 15.245 4.957 -3.945 1.00 80.75 189 SER A C 1
ATOM 1483 O O . SER A 1 189 ? 15.546 4.834 -2.751 1.00 80.75 189 SER A O 1
ATOM 1485 N N . PRO A 1 190 ? 16.043 4.502 -4.928 1.00 76.75 190 PRO A N 1
ATOM 1486 C CA . PRO A 1 190 ? 17.406 4.040 -4.681 1.00 76.75 190 PRO A CA 1
ATOM 1487 C C . PRO A 1 190 ? 18.323 5.215 -4.301 1.00 76.75 190 PRO A C 1
ATOM 1489 O O . PRO A 1 190 ? 18.381 6.213 -5.010 1.00 76.75 190 PRO A O 1
ATOM 1492 N N . ILE A 1 191 ? 19.072 5.098 -3.204 1.00 68.00 191 ILE A N 1
ATOM 1493 C CA . ILE A 1 191 ? 19.913 6.179 -2.658 1.00 68.00 191 ILE A CA 1
ATOM 1494 C C . ILE A 1 191 ? 21.309 6.205 -3.313 1.00 68.00 191 ILE A C 1
ATOM 1496 O O . ILE A 1 191 ? 21.853 7.279 -3.547 1.00 68.00 191 ILE A O 1
ATOM 1500 N N . ASN A 1 192 ? 21.882 5.045 -3.661 1.00 62.88 192 ASN A N 1
ATOM 1501 C CA . ASN A 1 192 ? 23.285 4.914 -4.094 1.00 62.88 192 ASN A CA 1
ATOM 1502 C C . ASN A 1 192 ? 23.443 4.301 -5.504 1.00 62.88 192 ASN A C 1
ATOM 1504 O O . ASN A 1 192 ? 24.262 3.411 -5.711 1.00 62.88 192 ASN A O 1
ATOM 1508 N N . GLN A 1 193 ? 22.646 4.739 -6.486 1.00 63.72 193 GLN A N 1
ATOM 1509 C CA . GLN A 1 193 ? 22.630 4.165 -7.852 1.00 63.72 193 GLN A CA 1
ATOM 1510 C C . GLN A 1 193 ? 22.739 5.239 -8.949 1.00 63.72 193 GLN A C 1
ATOM 1512 O O . GLN A 1 193 ? 22.006 5.232 -9.942 1.00 63.72 193 GLN A O 1
ATOM 1517 N N . ALA A 1 194 ? 23.653 6.196 -8.758 1.00 59.41 194 ALA A N 1
ATOM 1518 C CA . ALA A 1 194 ? 23.863 7.303 -9.694 1.00 59.41 194 ALA A CA 1
ATOM 1519 C C . ALA A 1 194 ? 24.204 6.835 -11.125 1.00 59.41 194 ALA A C 1
ATOM 1521 O O . ALA A 1 194 ? 23.879 7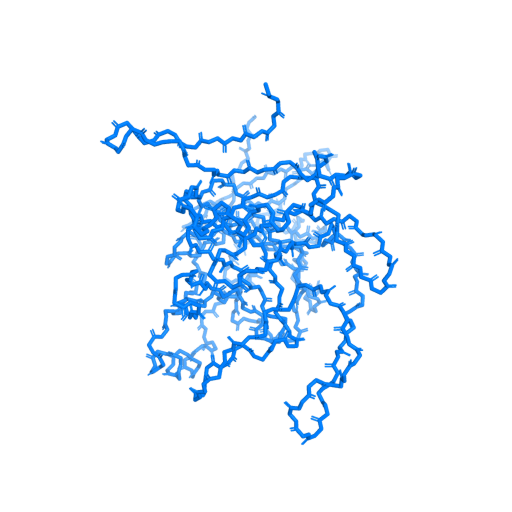.519 -12.088 1.00 59.41 194 ALA A O 1
ATOM 1522 N N . ASP A 1 195 ? 24.813 5.657 -11.272 1.00 63.38 195 ASP A N 1
ATOM 1523 C CA . ASP A 1 195 ? 25.195 5.041 -12.547 1.00 63.38 195 ASP A CA 1
ATOM 1524 C C . ASP A 1 195 ? 24.004 4.491 -13.350 1.00 63.38 195 ASP A C 1
ATOM 1526 O O . ASP A 1 195 ? 24.034 4.461 -14.583 1.00 63.38 195 ASP A O 1
ATOM 1530 N N . LYS A 1 196 ? 22.931 4.073 -12.671 1.00 70.25 196 LYS A N 1
ATOM 1531 C CA . LYS A 1 196 ? 21.704 3.594 -13.325 1.00 70.25 196 LYS A CA 1
ATOM 1532 C C . LYS A 1 196 ? 20.738 4.720 -13.665 1.00 70.25 196 LYS A C 1
ATOM 1534 O O . LYS A 1 196 ? 19.891 4.530 -14.539 1.00 70.25 196 LYS A O 1
ATOM 1539 N N . GLY A 1 197 ? 20.862 5.857 -12.981 1.00 76.19 197 GLY A N 1
ATOM 1540 C CA . GLY A 1 197 ? 19.993 7.013 -13.156 1.00 76.19 197 GLY A CA 1
ATOM 1541 C C . GLY A 1 197 ? 18.539 6.754 -12.764 1.00 76.19 197 GLY A C 1
ATOM 1542 O O . GLY A 1 197 ? 17.658 7.440 -13.261 1.00 76.19 197 GLY A O 1
ATOM 1543 N N . VAL A 1 198 ? 18.261 5.751 -11.924 1.00 80.25 198 VAL A N 1
ATOM 1544 C CA . VAL A 1 198 ? 16.908 5.454 -11.424 1.00 80.25 198 VAL A CA 1
ATOM 1545 C C . VAL A 1 198 ? 16.646 6.297 -10.181 1.00 80.25 198 VAL A C 1
ATOM 1547 O O . VAL A 1 198 ? 17.405 6.221 -9.220 1.00 80.25 198 VAL A O 1
ATOM 1550 N N . GLU A 1 199 ? 15.562 7.065 -10.191 1.00 82.50 199 GLU A N 1
ATOM 1551 C CA . GLU A 1 199 ? 15.167 7.949 -9.090 1.00 82.50 199 GLU A CA 1
ATOM 1552 C C . GLU A 1 199 ? 14.008 7.360 -8.281 1.00 82.50 199 GLU A C 1
ATOM 1554 O O . GLU A 1 199 ? 14.001 7.472 -7.055 1.00 82.50 199 GLU A O 1
ATOM 1559 N N . GLU A 1 200 ? 13.060 6.684 -8.938 1.00 85.12 200 GLU A N 1
ATOM 1560 C CA . GLU A 1 200 ? 11.904 6.073 -8.281 1.00 85.12 200 GLU A CA 1
ATOM 1561 C C . GLU A 1 200 ? 11.489 4.763 -8.965 1.00 85.12 200 GLU A C 1
ATOM 1563 O O . GLU A 1 200 ? 11.491 4.630 -10.190 1.00 85.12 200 GLU A O 1
ATOM 1568 N N . ILE A 1 201 ? 11.100 3.782 -8.157 1.00 85.62 201 ILE A N 1
ATOM 1569 C CA . ILE A 1 201 ? 10.552 2.496 -8.577 1.00 85.62 201 ILE A CA 1
ATOM 1570 C C . ILE A 1 201 ? 9.201 2.324 -7.896 1.00 85.62 201 ILE A C 1
ATOM 1572 O O . ILE A 1 201 ? 9.109 2.410 -6.671 1.00 85.62 201 ILE A O 1
ATOM 1576 N N . MET A 1 202 ? 8.164 2.021 -8.676 1.00 86.62 202 MET A N 1
ATOM 1577 C CA . MET A 1 202 ? 6.817 1.806 -8.153 1.00 86.62 202 MET A CA 1
ATOM 1578 C C . MET A 1 202 ? 6.357 0.368 -8.352 1.00 86.62 202 MET A C 1
ATOM 1580 O O . MET A 1 202 ? 6.304 -0.152 -9.475 1.00 86.62 202 MET A O 1
ATOM 1584 N N . TYR A 1 203 ? 5.917 -0.239 -7.260 1.00 89.06 203 TYR A N 1
ATOM 1585 C CA . TYR A 1 203 ? 5.309 -1.556 -7.225 1.00 89.06 203 TYR A CA 1
ATOM 1586 C C . TYR A 1 203 ? 3.808 -1.464 -7.000 1.00 89.06 203 TYR A C 1
ATOM 1588 O O . TYR A 1 203 ? 3.345 -0.700 -6.156 1.00 89.06 203 TYR A O 1
ATOM 1596 N N . LEU A 1 204 ? 3.069 -2.292 -7.730 1.00 90.56 204 LEU A N 1
ATOM 1597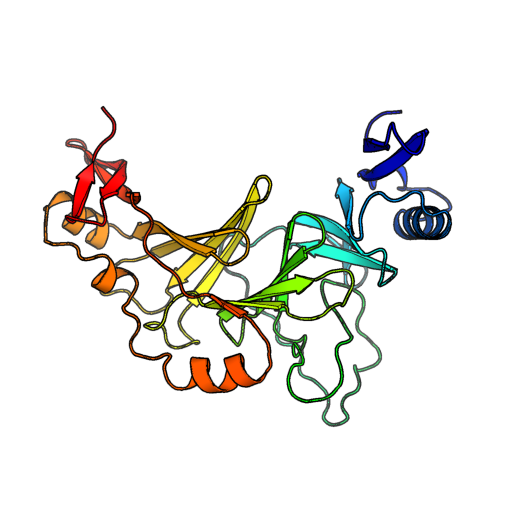 C CA . LEU A 1 204 ? 1.664 -2.570 -7.486 1.00 90.56 204 LEU A CA 1
ATOM 1598 C C . LEU A 1 204 ? 1.562 -3.902 -6.743 1.00 90.56 204 LEU A C 1
ATOM 1600 O O . LEU A 1 204 ? 2.071 -4.925 -7.207 1.00 90.56 204 LEU A O 1
ATOM 1604 N N . ILE A 1 205 ? 0.912 -3.877 -5.591 1.00 91.00 205 ILE A N 1
ATOM 1605 C CA . ILE A 1 205 ? 0.762 -5.010 -4.688 1.00 91.00 205 ILE A CA 1
ATOM 1606 C C . ILE A 1 205 ? -0.721 -5.321 -4.540 1.00 91.00 205 ILE A C 1
ATOM 1608 O O . ILE A 1 205 ? -1.546 -4.434 -4.307 1.00 91.00 205 ILE A O 1
ATOM 1612 N N . HIS A 1 206 ? -1.050 -6.600 -4.673 1.00 88.75 206 HIS A N 1
ATOM 1613 C CA . HIS A 1 206 ? -2.386 -7.118 -4.426 1.00 88.75 206 HIS A CA 1
ATOM 1614 C C . HIS A 1 206 ? -2.275 -8.562 -3.946 1.00 88.75 206 HIS A C 1
ATOM 1616 O O . HIS A 1 206 ? -1.870 -9.447 -4.706 1.00 88.75 206 HIS A O 1
ATOM 1622 N N . LYS A 1 207 ? -2.639 -8.792 -2.679 1.00 84.19 207 LYS A N 1
ATOM 1623 C CA . LYS A 1 207 ? -2.580 -10.108 -2.024 1.00 84.19 207 LYS A CA 1
ATOM 1624 C C . LYS A 1 207 ? -1.191 -10.738 -2.162 1.00 84.19 207 LYS A C 1
ATOM 1626 O O . LYS A 1 207 ? -0.209 -10.148 -1.747 1.00 84.19 207 LYS A O 1
ATOM 1631 N N . ASP A 1 208 ? -1.076 -11.904 -2.766 1.00 86.25 208 ASP A N 1
ATOM 1632 C CA . ASP A 1 208 ? 0.161 -12.661 -2.942 1.00 86.25 208 ASP A CA 1
ATOM 1633 C C . ASP A 1 208 ? 1.016 -12.195 -4.135 1.00 86.25 208 ASP A C 1
ATOM 1635 O O . ASP A 1 208 ? 1.991 -12.856 -4.497 1.00 86.25 208 ASP A O 1
ATOM 1639 N N . THR A 1 209 ? 0.687 -11.050 -4.743 1.00 89.69 209 THR A N 1
ATOM 1640 C CA . THR A 1 209 ? 1.398 -10.528 -5.915 1.00 89.69 209 THR A CA 1
ATOM 1641 C C . THR A 1 209 ? 2.025 -9.163 -5.675 1.00 89.69 209 THR A C 1
ATOM 1643 O O . THR A 1 209 ? 1.454 -8.290 -5.021 1.00 89.69 209 THR A O 1
ATOM 1646 N N . MET A 1 210 ? 3.207 -8.983 -6.264 1.00 90.44 210 MET A N 1
ATOM 1647 C CA . MET A 1 210 ? 3.927 -7.720 -6.351 1.00 90.44 210 MET A CA 1
ATOM 1648 C C . MET A 1 210 ? 4.478 -7.583 -7.767 1.00 90.44 210 MET A C 1
ATOM 1650 O O . MET A 1 210 ? 5.252 -8.430 -8.229 1.00 90.44 210 MET A O 1
ATOM 1654 N N . VAL A 1 211 ? 4.064 -6.531 -8.468 1.00 89.25 211 VAL A N 1
ATOM 1655 C CA . VAL A 1 211 ? 4.479 -6.275 -9.848 1.00 89.25 211 VAL A CA 1
ATOM 1656 C C . VAL A 1 211 ? 5.148 -4.913 -9.965 1.00 89.25 211 VAL A C 1
ATOM 1658 O O . VAL A 1 211 ? 4.636 -3.909 -9.474 1.00 89.25 211 VAL A O 1
ATOM 1661 N N . LEU A 1 212 ? 6.302 -4.871 -10.623 1.00 87.25 212 LEU A N 1
ATOM 1662 C CA . LEU A 1 212 ? 6.954 -3.638 -11.041 1.00 87.25 212 LEU A CA 1
ATOM 1663 C C . LEU A 1 212 ? 6.057 -2.941 -12.061 1.00 87.25 212 LEU A C 1
ATOM 1665 O O . LEU A 1 212 ? 5.804 -3.493 -13.130 1.00 87.25 212 LEU A O 1
ATOM 1669 N N . SER A 1 213 ? 5.594 -1.742 -11.725 1.00 88.25 213 SER A N 1
ATOM 1670 C CA . SER A 1 213 ? 4.623 -0.980 -12.518 1.00 88.25 213 SER A CA 1
ATOM 1671 C C . SER A 1 213 ? 5.214 0.282 -13.149 1.00 88.25 213 SER A C 1
ATOM 1673 O O . SER A 1 213 ? 4.767 0.694 -14.222 1.00 88.25 213 SER A O 1
ATOM 1675 N N . SER A 1 214 ? 6.230 0.884 -12.522 1.00 87.44 214 SER A N 1
ATOM 1676 C CA . SER A 1 214 ? 6.884 2.094 -13.025 1.00 87.44 214 SER A CA 1
ATOM 1677 C C . SER A 1 214 ? 8.349 2.161 -12.612 1.00 87.44 214 SER A C 1
ATOM 1679 O O . SER A 1 214 ? 8.700 1.742 -11.508 1.00 87.44 214 SER A O 1
ATOM 1681 N N . VAL A 1 215 ? 9.176 2.733 -13.485 1.00 86.56 215 VAL A N 1
ATOM 1682 C CA . VAL A 1 215 ? 10.555 3.143 -13.201 1.00 86.56 215 VAL A CA 1
ATOM 1683 C C . VAL A 1 215 ? 10.730 4.564 -13.721 1.00 86.56 215 VAL A C 1
ATOM 1685 O O . VAL A 1 215 ? 10.597 4.821 -14.916 1.00 86.56 215 VAL A O 1
ATOM 1688 N N . ILE A 1 216 ? 11.016 5.490 -12.819 1.00 84.38 216 ILE A N 1
ATOM 1689 C CA . ILE A 1 216 ? 11.301 6.888 -13.127 1.00 84.38 216 ILE A CA 1
ATOM 1690 C C . ILE A 1 216 ? 12.793 7.102 -12.907 1.00 84.38 216 ILE A C 1
ATOM 1692 O O . ILE A 1 216 ? 13.363 6.620 -11.926 1.00 84.38 216 ILE A O 1
ATOM 1696 N N . GLY A 1 217 ? 13.434 7.801 -13.834 1.00 82.25 217 GLY A N 1
ATOM 1697 C CA . GLY A 1 217 ? 14.849 8.102 -13.734 1.00 82.25 217 GLY A CA 1
ATOM 1698 C C . GLY A 1 217 ? 15.198 9.498 -14.195 1.00 82.25 217 GLY A C 1
ATOM 1699 O O . GLY A 1 217 ? 14.377 10.208 -14.774 1.00 82.25 217 GLY A O 1
ATOM 1700 N N . ASN A 1 218 ? 16.449 9.843 -13.935 1.00 82.00 218 ASN A N 1
ATOM 1701 C CA . ASN A 1 218 ? 17.067 11.110 -14.261 1.00 82.00 218 ASN A CA 1
ATOM 1702 C C . ASN A 1 218 ? 17.236 11.290 -15.785 1.00 82.00 218 ASN A C 1
ATOM 1704 O O . ASN A 1 218 ? 16.892 10.431 -16.604 1.00 82.00 218 ASN A O 1
ATOM 1708 N N . GLN A 1 219 ? 17.827 12.419 -16.183 1.00 82.31 219 GLN A N 1
ATOM 1709 C CA . GLN A 1 219 ? 18.057 12.743 -17.595 1.00 82.31 219 GLN A CA 1
ATOM 1710 C C . GLN A 1 219 ? 18.900 11.704 -18.345 1.00 82.31 219 GLN A C 1
ATOM 1712 O O . GLN A 1 219 ? 18.683 11.513 -19.544 1.00 82.31 219 GLN A O 1
ATOM 1717 N N . ASP A 1 220 ? 19.820 11.015 -17.670 1.00 83.25 220 ASP A N 1
ATOM 1718 C CA . ASP A 1 220 ? 20.676 10.007 -18.297 1.00 83.25 220 ASP A CA 1
ATOM 1719 C C . ASP A 1 220 ? 19.870 8.756 -18.643 1.00 83.25 220 ASP A C 1
ATOM 1721 O O . ASP A 1 220 ? 19.942 8.264 -19.773 1.00 83.25 220 ASP A O 1
ATOM 1725 N N . LEU A 1 221 ? 19.038 8.271 -17.712 1.00 82.69 221 LEU A N 1
ATOM 1726 C CA . LEU A 1 221 ? 18.156 7.135 -17.980 1.00 82.69 221 LEU A CA 1
ATOM 1727 C C . LEU A 1 221 ? 17.158 7.465 -19.093 1.00 82.69 221 LEU A C 1
ATOM 1729 O O . LEU A 1 221 ? 16.983 6.672 -20.020 1.00 82.69 221 LEU A O 1
ATOM 1733 N N . ILE A 1 222 ? 16.556 8.655 -19.044 1.00 84.56 222 ILE A N 1
ATOM 1734 C CA . ILE A 1 222 ? 15.633 9.129 -20.080 1.00 84.56 222 ILE A CA 1
ATOM 1735 C C . ILE A 1 222 ? 16.337 9.187 -21.447 1.00 84.56 222 ILE A C 1
ATOM 1737 O O . ILE A 1 222 ? 15.779 8.755 -22.457 1.00 84.56 222 ILE A O 1
ATOM 1741 N N . SER A 1 223 ? 17.577 9.678 -21.504 1.00 83.50 223 SER A N 1
ATOM 1742 C CA . SER A 1 223 ? 18.349 9.760 -22.753 1.00 83.50 223 SER A CA 1
ATOM 1743 C C . SER A 1 223 ? 18.649 8.379 -23.337 1.00 83.50 223 SER A C 1
ATOM 1745 O O . SER A 1 223 ? 18.499 8.184 -24.542 1.00 83.50 223 SER A O 1
ATOM 1747 N N . ARG A 1 224 ? 18.981 7.397 -22.491 1.00 84.25 224 ARG A N 1
ATOM 1748 C CA . ARG A 1 224 ? 19.190 5.999 -22.906 1.00 84.25 224 ARG A CA 1
ATOM 1749 C C . ARG A 1 224 ? 17.903 5.364 -23.441 1.00 84.25 224 ARG A C 1
ATOM 1751 O O . ARG A 1 224 ? 17.947 4.676 -24.461 1.00 84.25 224 ARG A O 1
ATOM 1758 N N . ILE A 1 225 ? 16.757 5.645 -22.801 1.00 83.50 225 ILE A N 1
ATOM 1759 C CA . ILE A 1 225 ? 15.424 5.193 -23.250 1.00 83.50 225 ILE A CA 1
ATOM 1760 C C . ILE A 1 225 ? 15.116 5.733 -24.645 1.00 83.50 225 ILE A C 1
ATOM 1762 O O . ILE A 1 225 ? 14.795 4.963 -25.552 1.00 83.50 225 ILE A O 1
ATOM 1766 N N . ASN A 1 226 ? 15.268 7.041 -24.852 1.00 82.31 226 ASN A N 1
ATOM 1767 C CA . ASN A 1 226 ? 14.983 7.660 -26.149 1.00 82.31 226 ASN A CA 1
ATOM 1768 C C . ASN A 1 226 ? 16.003 7.276 -27.230 1.00 82.31 226 ASN A C 1
ATOM 1770 O O . ASN A 1 226 ? 15.640 7.152 -28.400 1.00 82.31 226 ASN A O 1
ATOM 1774 N N . GLY A 1 227 ? 17.260 7.033 -26.845 1.00 79.50 227 GLY A N 1
ATOM 1775 C CA . GLY A 1 227 ? 18.318 6.531 -27.724 1.00 79.50 227 GLY A CA 1
ATOM 1776 C C . GLY A 1 227 ? 18.082 5.106 -28.233 1.00 79.50 227 GLY A C 1
ATOM 1777 O O . GLY A 1 227 ? 18.845 4.638 -29.079 1.00 79.50 227 GLY A O 1
ATOM 1778 N N . LYS A 1 228 ? 17.025 4.426 -27.755 1.00 69.50 228 LYS A N 1
ATOM 1779 C CA . LYS A 1 228 ? 16.705 3.022 -28.062 1.00 69.50 228 LYS A CA 1
ATOM 1780 C C . LYS A 1 228 ? 17.876 2.086 -27.765 1.00 69.50 228 LYS A C 1
ATOM 1782 O O . LYS A 1 228 ? 18.043 1.061 -28.430 1.00 69.50 228 LYS A O 1
ATOM 1787 N N . GLU A 1 229 ? 18.696 2.435 -26.776 1.00 70.12 229 GLU A N 1
ATOM 1788 C CA . GLU A 1 229 ? 19.650 1.481 -26.230 1.00 70.12 229 GLU A CA 1
ATOM 1789 C C . GLU A 1 229 ? 18.871 0.289 -25.661 1.00 70.12 229 GLU A C 1
ATOM 1791 O O . GLU A 1 229 ? 17.758 0.448 -25.159 1.00 70.12 229 GLU A O 1
ATOM 1796 N N . SER A 1 230 ? 19.436 -0.917 -25.749 1.00 66.81 230 SER A N 1
ATOM 1797 C CA . SER A 1 230 ? 18.806 -2.117 -25.190 1.00 66.81 230 SER A CA 1
ATOM 1798 C C . SER A 1 230 ? 18.685 -1.969 -23.671 1.00 66.81 230 SER A C 1
ATOM 1800 O O . SER A 1 230 ? 19.634 -2.230 -22.929 1.00 66.81 230 SER A O 1
ATOM 1802 N N . ILE A 1 231 ? 17.516 -1.550 -23.198 1.00 69.69 231 ILE A N 1
ATOM 1803 C CA . ILE A 1 231 ? 17.232 -1.382 -21.778 1.00 69.69 231 ILE A CA 1
ATOM 1804 C C . ILE A 1 231 ? 16.539 -2.629 -21.284 1.00 69.69 231 ILE A C 1
ATOM 1806 O O . ILE A 1 231 ? 15.338 -2.810 -21.435 1.00 69.69 231 ILE A O 1
ATOM 1810 N N . SER A 1 232 ? 17.328 -3.482 -20.650 1.00 70.12 232 SER A N 1
ATOM 1811 C CA . SER A 1 232 ? 16.783 -4.622 -19.941 1.00 70.12 232 SER A CA 1
ATOM 1812 C C . SER A 1 232 ? 16.322 -4.189 -18.550 1.00 70.12 232 SER A C 1
ATOM 1814 O O . SER A 1 232 ? 17.126 -3.716 -17.739 1.00 70.12 232 SER A O 1
ATOM 1816 N N . LEU A 1 233 ? 15.038 -4.382 -18.237 1.00 68.44 233 LEU A N 1
ATOM 1817 C CA . LEU A 1 233 ? 14.486 -4.098 -16.903 1.00 68.44 233 LEU A CA 1
ATOM 1818 C C . LEU A 1 233 ? 15.197 -4.872 -15.788 1.00 68.44 233 LEU A C 1
ATOM 1820 O O . LEU A 1 233 ? 15.334 -4.361 -14.677 1.00 68.44 233 LEU A O 1
ATOM 1824 N N . THR A 1 234 ? 15.712 -6.069 -16.082 1.00 64.62 234 THR A N 1
ATOM 1825 C CA . THR A 1 234 ? 16.504 -6.839 -15.113 1.00 64.62 234 THR A CA 1
ATOM 1826 C C . THR A 1 234 ? 17.806 -6.136 -14.737 1.00 64.62 234 THR A C 1
ATOM 1828 O O . THR A 1 234 ? 18.296 -6.338 -13.630 1.00 64.62 234 THR A O 1
ATOM 1831 N N . ASN A 1 2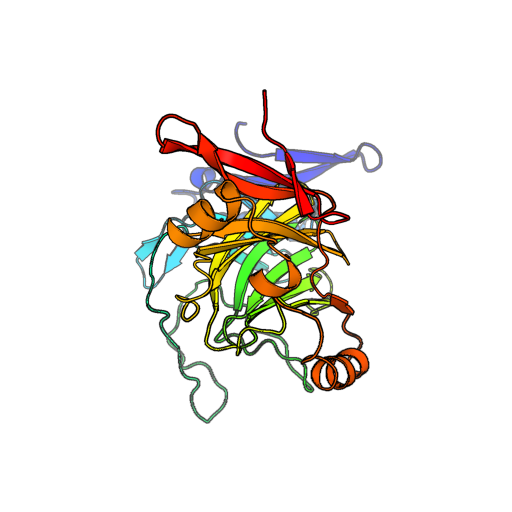35 ? 18.347 -5.277 -15.608 1.00 66.12 235 ASN A N 1
ATOM 1832 C CA . ASN A 1 235 ? 19.537 -4.476 -15.311 1.00 66.12 235 ASN A CA 1
ATOM 1833 C C . ASN A 1 235 ? 19.187 -3.201 -14.528 1.00 66.12 235 ASN A C 1
ATOM 1835 O O . ASN A 1 235 ? 19.969 -2.766 -13.680 1.00 66.12 235 ASN A O 1
ATOM 1839 N N . LEU A 1 236 ? 18.009 -2.619 -14.781 1.00 65.50 236 LEU A N 1
ATOM 1840 C CA . LEU A 1 236 ? 17.547 -1.411 -14.092 1.00 65.50 236 LEU A CA 1
ATOM 1841 C C . LEU A 1 236 ? 17.140 -1.683 -12.643 1.00 65.50 236 LEU A C 1
ATOM 1843 O O . LEU A 1 236 ? 17.554 -0.953 -11.748 1.00 65.50 236 LEU A O 1
ATOM 1847 N N . VAL A 1 237 ? 16.352 -2.735 -12.414 1.00 63.97 237 VAL A N 1
ATOM 1848 C CA . VAL A 1 237 ? 15.659 -2.956 -11.129 1.00 63.97 237 VAL A CA 1
ATOM 1849 C C . VAL A 1 237 ? 16.116 -4.229 -10.416 1.00 63.97 237 VAL A C 1
ATOM 1851 O O . VAL A 1 237 ? 15.841 -4.417 -9.236 1.00 63.97 237 VAL A O 1
ATOM 1854 N N . GLY A 1 238 ? 16.887 -5.067 -11.107 1.00 56.75 238 GLY A N 1
ATOM 1855 C CA . GLY A 1 238 ? 17.633 -6.175 -10.539 1.00 56.75 238 GLY A CA 1
ATOM 1856 C C . GLY A 1 238 ? 17.030 -7.570 -10.704 1.00 56.75 238 GLY A C 1
ATOM 1857 O O . GLY A 1 238 ? 15.820 -7.751 -10.789 1.00 56.75 238 GLY A O 1
ATOM 1858 N N . GLY A 1 239 ? 17.917 -8.569 -10.790 1.00 49.53 239 GLY A N 1
ATOM 1859 C CA . GLY A 1 239 ? 17.606 -9.994 -10.962 1.00 49.53 239 GLY A CA 1
ATOM 1860 C C . GLY A 1 239 ? 17.801 -10.839 -9.691 1.00 49.53 239 GLY A C 1
ATOM 1861 O O . GLY A 1 239 ? 18.641 -10.529 -8.851 1.00 49.53 239 GLY A O 1
ATOM 1862 N N . ARG A 1 240 ? 17.034 -11.939 -9.607 1.00 49.84 240 ARG A N 1
ATOM 1863 C CA . ARG A 1 240 ? 16.670 -12.782 -8.437 1.00 49.84 240 ARG A CA 1
ATOM 1864 C C . ARG A 1 240 ? 17.787 -13.419 -7.577 1.00 49.84 240 ARG A C 1
ATOM 1866 O O . ARG A 1 240 ? 17.457 -14.165 -6.656 1.00 49.84 240 ARG A O 1
ATOM 1873 N N . ASP A 1 241 ? 19.070 -13.196 -7.845 1.00 45.59 241 ASP A N 1
ATOM 1874 C CA . ASP A 1 241 ? 20.123 -14.137 -7.414 1.00 45.59 241 ASP A CA 1
ATOM 1875 C C . ASP A 1 241 ? 20.478 -14.125 -5.910 1.00 45.59 241 ASP A C 1
ATOM 1877 O O . ASP A 1 241 ? 20.949 -15.137 -5.388 1.00 45.59 241 ASP A O 1
ATOM 1881 N N . MET A 1 242 ? 20.204 -13.049 -5.162 1.00 44.19 242 MET A N 1
ATOM 1882 C CA . MET A 1 242 ? 20.670 -12.933 -3.764 1.00 44.19 242 MET A CA 1
ATOM 1883 C C . MET A 1 242 ? 19.772 -13.595 -2.698 1.00 44.19 242 MET A C 1
ATOM 1885 O O . MET A 1 242 ? 20.169 -13.731 -1.542 1.00 44.19 242 MET A O 1
ATOM 1889 N N . LEU A 1 243 ? 18.568 -14.051 -3.050 1.00 51.12 243 LEU A N 1
ATOM 1890 C CA . LEU A 1 243 ? 17.547 -14.421 -2.056 1.00 51.12 243 LEU A CA 1
ATOM 1891 C C . LEU A 1 243 ? 17.575 -15.871 -1.576 1.00 51.12 243 LEU A C 1
ATOM 1893 O O . LEU A 1 243 ? 16.795 -16.247 -0.701 1.00 51.12 243 LEU A O 1
ATOM 1897 N N . SER A 1 244 ? 18.444 -16.711 -2.125 1.00 49.34 244 SER A N 1
ATOM 1898 C CA . SER A 1 244 ? 18.413 -18.153 -1.866 1.00 49.34 244 SER A CA 1
ATOM 1899 C C . SER A 1 244 ? 18.603 -18.522 -0.384 1.00 49.34 244 SER A C 1
ATOM 1901 O O . SER A 1 244 ? 18.075 -19.544 0.038 1.00 49.34 244 SER A O 1
ATOM 1903 N N . LYS A 1 245 ? 19.261 -17.685 0.437 1.00 45.88 245 LYS A N 1
ATOM 1904 C CA . LYS A 1 245 ? 19.379 -17.899 1.897 1.00 45.88 245 LYS A CA 1
ATOM 1905 C C . LYS A 1 245 ? 18.208 -17.327 2.711 1.00 45.88 245 LYS A C 1
ATOM 1907 O O . LYS A 1 245 ? 17.738 -18.003 3.622 1.00 45.88 245 LYS A O 1
ATOM 1912 N N . VAL A 1 246 ? 17.708 -16.136 2.365 1.00 52.66 246 VAL A N 1
ATOM 1913 C CA . VAL A 1 246 ? 16.562 -15.490 3.046 1.00 52.66 246 VAL A CA 1
ATOM 1914 C C . VAL A 1 246 ? 15.270 -16.277 2.801 1.00 52.66 246 VAL A C 1
ATOM 1916 O O . VAL A 1 246 ? 14.538 -16.574 3.741 1.00 52.66 246 VAL A O 1
ATOM 1919 N N . ILE A 1 247 ? 15.050 -16.741 1.563 1.00 53.59 247 ILE A N 1
ATOM 1920 C CA . ILE A 1 247 ? 13.877 -17.549 1.179 1.00 53.59 247 ILE A CA 1
ATOM 1921 C C . ILE A 1 247 ? 13.767 -18.833 2.010 1.00 53.59 247 ILE A C 1
ATOM 1923 O O . ILE A 1 247 ? 12.658 -19.276 2.302 1.00 53.59 247 ILE A O 1
ATOM 1927 N N . ILE A 1 248 ? 14.895 -19.456 2.366 1.00 50.78 248 ILE A N 1
ATOM 1928 C CA . ILE A 1 248 ? 14.897 -20.719 3.115 1.00 50.78 248 ILE A CA 1
ATOM 1929 C C . ILE A 1 248 ? 14.514 -20.482 4.578 1.00 50.78 248 ILE A C 1
ATOM 1931 O O . ILE A 1 248 ? 13.694 -21.227 5.104 1.00 50.78 248 ILE A O 1
ATOM 1935 N N . LEU A 1 249 ? 15.063 -19.447 5.219 1.00 50.03 249 LEU A N 1
ATOM 1936 C CA . LEU A 1 249 ? 14.784 -19.145 6.626 1.00 50.03 249 LEU A CA 1
ATOM 1937 C C . LEU A 1 249 ? 13.339 -18.674 6.838 1.00 50.03 249 LEU A C 1
ATOM 1939 O O . LEU A 1 249 ? 12.682 -19.129 7.768 1.00 50.03 249 LEU A O 1
ATOM 1943 N N . GLU A 1 250 ? 12.810 -17.838 5.946 1.00 55.22 250 GLU A N 1
ATOM 1944 C CA . GLU A 1 250 ? 11.471 -17.262 6.128 1.00 55.22 250 GLU A CA 1
ATOM 1945 C C . GLU A 1 250 ? 10.332 -18.215 5.743 1.00 55.22 250 GLU A C 1
ATOM 1947 O O . GLU A 1 250 ? 9.280 -18.212 6.382 1.00 55.22 250 GLU A O 1
ATOM 1952 N N . LYS A 1 251 ? 10.539 -19.108 4.763 1.00 52.97 251 LYS A N 1
ATOM 1953 C CA . LYS A 1 251 ? 9.554 -20.164 4.459 1.00 52.97 251 LYS A CA 1
ATOM 1954 C C . LYS A 1 251 ? 9.362 -21.146 5.615 1.00 52.97 251 LYS A C 1
ATOM 1956 O O . LYS A 1 251 ? 8.287 -21.728 5.736 1.00 52.97 251 LYS A O 1
ATOM 1961 N N . LEU A 1 252 ? 10.381 -21.343 6.451 1.0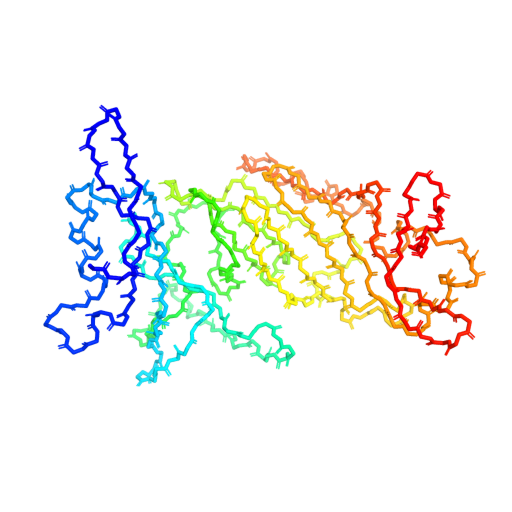0 47.84 252 LEU A N 1
ATOM 1962 C CA . LEU A 1 252 ? 10.305 -22.225 7.619 1.00 47.84 252 LEU A CA 1
ATOM 1963 C C . LEU A 1 252 ? 9.460 -21.627 8.759 1.00 47.84 252 LEU A C 1
ATOM 1965 O O . LEU A 1 252 ? 8.957 -22.382 9.585 1.00 47.84 252 LEU A O 1
ATOM 1969 N N . ALA A 1 253 ? 9.238 -20.310 8.753 1.00 57.12 253 ALA A N 1
ATOM 1970 C CA . ALA A 1 253 ? 8.418 -19.582 9.722 1.00 57.12 253 ALA A CA 1
ATOM 1971 C C . ALA A 1 253 ? 6.912 -19.527 9.368 1.00 57.12 253 ALA A C 1
ATOM 1973 O O . ALA A 1 253 ? 6.122 -18.897 10.066 1.00 57.12 253 ALA A O 1
ATOM 1974 N N . GLY A 1 254 ? 6.484 -20.167 8.271 1.00 61.94 254 GLY A N 1
ATOM 1975 C CA . GLY A 1 254 ? 5.076 -20.177 7.843 1.00 61.94 254 GLY A CA 1
ATOM 1976 C C . GLY A 1 254 ? 4.585 -18.868 7.211 1.00 61.94 254 GLY A C 1
ATOM 1977 O O . GLY A 1 254 ? 3.384 -18.704 7.002 1.00 61.94 254 GLY A O 1
ATOM 1978 N N . GLN A 1 255 ? 5.495 -17.949 6.887 1.00 69.88 255 GLN A N 1
ATOM 1979 C CA . GLN A 1 255 ? 5.186 -16.676 6.237 1.00 69.88 255 GLN A CA 1
ATOM 1980 C C . GLN A 1 255 ? 5.255 -16.804 4.713 1.00 69.88 255 GLN A C 1
ATOM 1982 O O . GLN A 1 255 ? 6.099 -17.520 4.162 1.00 69.88 255 GLN A O 1
ATOM 1987 N N . THR A 1 256 ? 4.386 -16.073 4.014 1.00 79.56 256 THR A N 1
ATOM 1988 C CA . THR A 1 256 ? 4.463 -15.970 2.553 1.00 79.56 256 THR A CA 1
ATOM 1989 C C . THR A 1 256 ? 5.496 -14.917 2.172 1.00 79.56 256 THR A C 1
ATOM 1991 O O . THR A 1 256 ? 5.416 -13.769 2.599 1.00 79.56 256 THR A O 1
ATOM 1994 N N . LEU A 1 257 ? 6.458 -15.293 1.334 1.00 81.31 257 LEU A N 1
ATOM 1995 C CA . LEU A 1 257 ? 7.425 -14.366 0.759 1.00 81.31 257 LEU A CA 1
ATOM 1996 C C . LEU A 1 257 ? 7.046 -14.068 -0.692 1.00 81.31 257 LEU A C 1
ATOM 1998 O O . LEU A 1 257 ? 6.931 -14.984 -1.511 1.00 81.31 257 LEU A O 1
ATOM 2002 N N . VAL A 1 258 ? 6.873 -12.783 -0.996 1.00 83.94 258 VAL A N 1
ATOM 2003 C CA . VAL A 1 258 ? 6.513 -12.285 -2.325 1.00 83.94 258 VAL A CA 1
ATOM 2004 C C . VAL A 1 258 ? 7.663 -11.460 -2.880 1.00 83.94 258 VAL A C 1
ATOM 2006 O O . VAL A 1 258 ? 8.153 -10.518 -2.254 1.00 83.94 258 VAL A O 1
ATOM 2009 N N . LEU A 1 259 ? 8.086 -11.835 -4.083 1.00 80.12 259 LEU A N 1
ATOM 2010 C CA . LEU A 1 259 ? 9.133 -11.158 -4.832 1.00 80.12 259 LEU A CA 1
ATOM 2011 C C . LEU A 1 259 ? 8.527 -10.398 -5.999 1.00 80.12 259 LEU A C 1
ATOM 2013 O O . LEU A 1 259 ? 7.524 -10.853 -6.559 1.00 80.12 259 LEU A O 1
ATOM 2017 N N . PRO A 1 260 ? 9.149 -9.285 -6.408 1.00 81.44 260 PRO A N 1
ATOM 2018 C CA . PRO A 1 260 ? 8.629 -8.507 -7.500 1.00 81.44 260 PRO A CA 1
ATOM 2019 C C . PRO A 1 260 ? 8.772 -9.303 -8.797 1.00 81.44 260 PRO A C 1
ATOM 2021 O O . PRO A 1 260 ? 9.790 -9.943 -9.079 1.00 81.44 260 PRO A O 1
ATOM 2024 N N . SER A 1 261 ? 7.718 -9.256 -9.597 1.00 83.69 261 SER A N 1
ATOM 2025 C CA . SER A 1 261 ? 7.724 -9.674 -10.996 1.00 83.69 261 SER A CA 1
ATOM 2026 C C . SER A 1 261 ? 7.535 -8.453 -11.891 1.00 83.69 261 SER A C 1
ATOM 2028 O O . SER A 1 261 ? 7.108 -7.401 -11.425 1.00 83.69 261 SER A O 1
ATOM 2030 N N . ASN A 1 262 ? 7.859 -8.556 -13.175 1.00 83.44 262 ASN A N 1
ATOM 2031 C CA . ASN A 1 262 ? 7.629 -7.448 -14.099 1.00 83.44 262 ASN A CA 1
ATOM 2032 C C . ASN A 1 262 ? 6.157 -7.421 -14.525 1.00 83.44 262 ASN A C 1
ATOM 2034 O O . ASN A 1 262 ? 5.609 -8.463 -14.895 1.00 83.44 262 ASN A O 1
ATOM 2038 N N . ALA A 1 263 ? 5.523 -6.243 -14.530 1.00 86.44 263 ALA A N 1
ATOM 2039 C CA . ALA A 1 263 ? 4.266 -6.073 -15.256 1.00 86.44 263 ALA A CA 1
ATOM 2040 C C . ALA A 1 263 ? 4.484 -6.308 -16.761 1.00 86.44 263 ALA A C 1
ATOM 2042 O O . ALA A 1 263 ? 5.610 -6.270 -17.252 1.00 86.44 263 ALA A O 1
ATOM 2043 N N . GLN A 1 264 ? 3.410 -6.534 -17.522 1.00 87.38 264 GLN A N 1
ATOM 2044 C CA . GLN A 1 264 ? 3.512 -6.649 -18.987 1.00 87.38 264 GLN A CA 1
ATOM 2045 C C . GLN A 1 264 ? 3.940 -5.327 -19.642 1.00 87.38 264 GLN A C 1
ATOM 2047 O O . GLN A 1 264 ? 4.636 -5.332 -20.656 1.00 87.38 264 GLN A O 1
ATOM 2052 N N . LEU A 1 265 ? 3.526 -4.210 -19.040 1.00 88.25 265 LEU A N 1
ATOM 2053 C CA . LEU A 1 265 ? 3.874 -2.850 -19.423 1.00 88.25 265 LEU A CA 1
ATOM 2054 C C . LEU A 1 265 ? 4.374 -2.120 -18.178 1.00 88.25 265 LEU A C 1
ATOM 2056 O O . LEU A 1 265 ? 3.652 -2.042 -17.184 1.00 88.25 265 LEU A O 1
ATOM 2060 N N . VAL A 1 266 ? 5.591 -1.591 -18.242 1.00 87.50 266 VAL A N 1
ATOM 2061 C CA . VAL A 1 266 ? 6.183 -0.765 -17.185 1.00 87.50 266 VAL A CA 1
ATOM 2062 C C . VAL A 1 266 ? 6.188 0.679 -17.653 1.00 87.50 266 VAL A C 1
ATOM 2064 O O . VAL A 1 266 ? 6.656 0.977 -18.750 1.00 87.50 266 VAL A O 1
ATOM 2067 N N . THR A 1 267 ? 5.651 1.577 -16.834 1.00 89.19 267 THR A N 1
ATOM 2068 C CA . THR A 1 267 ? 5.672 3.012 -17.136 1.00 89.19 267 THR A CA 1
ATOM 2069 C C . THR A 1 267 ? 7.086 3.554 -16.947 1.00 89.19 267 THR A C 1
ATOM 2071 O O . THR A 1 267 ? 7.726 3.275 -15.935 1.00 89.19 267 THR A O 1
ATOM 2074 N N . VAL A 1 268 ? 7.568 4.329 -17.913 1.00 87.19 268 VAL A N 1
ATOM 2075 C CA . VAL A 1 268 ? 8.854 5.038 -17.852 1.00 87.19 268 VAL A CA 1
ATOM 2076 C C . VAL A 1 268 ? 8.685 6.468 -18.372 1.00 87.19 268 VAL A C 1
ATOM 2078 O O . VAL A 1 268 ? 7.656 6.799 -18.971 1.00 87.19 268 VAL A O 1
ATOM 2081 N N . LEU A 1 269 ? 9.664 7.336 -18.110 1.00 85.38 269 LEU A N 1
ATOM 2082 C CA . LEU A 1 269 ? 9.701 8.679 -18.692 1.00 85.38 269 LEU A CA 1
ATOM 2083 C C . LEU A 1 269 ? 10.484 8.675 -20.011 1.00 85.38 269 LEU A C 1
ATOM 2085 O O . LEU A 1 269 ? 11.585 8.133 -20.094 1.00 85.38 269 LEU A O 1
ATOM 2089 N N . CYS A 1 270 ? 9.903 9.313 -21.022 1.00 82.06 270 CYS A N 1
ATOM 2090 C CA . CYS A 1 270 ? 10.471 9.542 -22.348 1.00 82.06 270 CYS A CA 1
ATOM 2091 C C . CYS A 1 270 ? 10.539 11.042 -22.648 1.00 82.06 270 CYS A C 1
ATOM 2093 O O . CYS A 1 270 ? 9.962 11.848 -21.917 1.00 82.06 270 CYS A O 1
ATOM 2095 N N . LYS A 1 271 ? 11.221 11.409 -23.739 1.00 84.25 271 LYS A N 1
ATOM 2096 C CA . LYS A 1 271 ? 11.224 12.771 -24.290 1.00 84.25 271 LYS A CA 1
ATOM 2097 C C . LYS A 1 271 ? 10.634 12.785 -25.686 1.00 84.25 271 LYS A C 1
ATOM 2099 O O . LYS A 1 271 ? 10.768 11.808 -26.424 1.00 84.25 271 LYS A O 1
ATOM 2104 N N . ASP A 1 272 ? 9.990 13.891 -26.031 1.00 78.75 272 ASP A N 1
ATOM 2105 C CA . ASP A 1 272 ? 9.549 14.169 -27.396 1.00 78.75 272 ASP A CA 1
ATOM 2106 C C . ASP A 1 272 ? 10.628 14.927 -28.186 1.00 78.75 272 ASP A C 1
ATOM 2108 O O . ASP A 1 272 ? 11.717 15.217 -27.687 1.00 78.75 272 ASP A O 1
ATOM 2112 N N . GLU A 1 273 ? 10.326 15.253 -29.444 1.00 74.94 273 GLU A N 1
ATOM 2113 C CA . GLU A 1 273 ? 11.221 16.025 -30.315 1.00 74.94 273 GLU A CA 1
ATOM 2114 C C . GLU A 1 273 ? 11.502 17.448 -29.792 1.00 74.94 273 GLU A C 1
ATOM 2116 O O . GLU A 1 273 ? 12.465 18.080 -30.225 1.00 74.94 273 GLU A O 1
ATOM 2121 N N . SER A 1 274 ? 10.684 17.953 -28.862 1.00 78.31 274 SER A N 1
ATOM 2122 C CA . SER A 1 274 ? 10.831 19.259 -28.213 1.00 78.31 274 SER A CA 1
ATOM 2123 C C . SER A 1 274 ? 11.528 19.198 -26.847 1.00 78.31 274 SER A C 1
ATOM 2125 O O . SER A 1 274 ? 11.578 20.210 -26.150 1.00 78.31 274 SER A O 1
ATOM 2127 N N . ASP A 1 275 ? 12.092 18.040 -26.479 1.00 76.62 275 ASP A N 1
ATOM 2128 C CA . ASP A 1 275 ? 12.711 17.760 -25.171 1.00 76.62 275 ASP A CA 1
ATOM 2129 C C . ASP A 1 275 ? 11.705 17.752 -23.995 1.00 76.62 275 ASP A C 1
ATOM 2131 O O . ASP A 1 275 ? 12.084 17.720 -22.820 1.00 76.62 275 ASP A O 1
ATOM 2135 N N . GLY A 1 276 ? 10.403 17.737 -24.301 1.00 81.44 276 GLY A N 1
ATOM 2136 C CA . GLY A 1 276 ? 9.318 17.624 -23.335 1.00 81.44 276 GLY A CA 1
ATOM 2137 C C . GLY A 1 276 ? 9.233 16.211 -22.765 1.00 81.44 276 GLY A C 1
ATOM 2138 O O . GLY A 1 276 ? 9.199 15.235 -23.512 1.00 81.44 276 GLY A O 1
ATOM 2139 N N . GLN A 1 277 ? 9.197 16.085 -21.435 1.00 83.50 277 GLN A N 1
ATOM 2140 C CA . GLN A 1 277 ? 9.073 14.784 -20.776 1.00 83.50 277 GLN A CA 1
ATOM 2141 C C . GLN A 1 277 ? 7.623 14.303 -20.740 1.00 83.50 277 GLN A C 1
ATOM 2143 O O . GLN A 1 277 ? 6.727 15.030 -20.308 1.00 83.50 277 GLN A O 1
ATOM 2148 N N . PHE A 1 278 ? 7.399 13.047 -21.118 1.00 84.25 278 PHE A N 1
ATOM 2149 C CA . PHE A 1 278 ? 6.085 12.412 -21.060 1.00 84.25 278 PHE A CA 1
ATOM 2150 C C . PHE A 1 278 ? 6.183 10.930 -20.678 1.00 84.25 278 PHE A C 1
ATOM 2152 O O . PHE A 1 278 ? 7.259 10.332 -20.673 1.00 84.25 278 PHE A O 1
ATOM 2159 N N . ARG A 1 279 ? 5.043 10.327 -20.323 1.00 85.88 279 ARG A N 1
ATOM 2160 C CA . ARG A 1 279 ? 4.971 8.912 -19.933 1.00 85.88 279 ARG A CA 1
ATOM 2161 C C . ARG A 1 279 ? 4.853 8.009 -21.155 1.00 85.88 279 ARG A C 1
ATOM 2163 O O . ARG A 1 279 ? 4.011 8.227 -22.022 1.00 85.88 279 ARG A O 1
ATOM 2170 N N . CYS A 1 280 ? 5.649 6.956 -21.163 1.00 87.81 280 CYS A N 1
ATOM 2171 C CA . CYS A 1 280 ? 5.651 5.901 -22.166 1.00 87.81 280 CYS A CA 1
ATOM 2172 C C . CYS A 1 280 ? 5.625 4.535 -21.466 1.00 87.81 280 CYS A C 1
ATOM 2174 O O . CYS A 1 280 ? 5.807 4.440 -20.249 1.00 87.81 280 CYS A O 1
ATOM 2176 N N . TRP A 1 281 ? 5.384 3.470 -22.227 1.00 89.62 281 TRP A N 1
ATOM 2177 C CA . TRP A 1 281 ? 5.334 2.106 -21.707 1.00 89.62 281 TRP A CA 1
ATOM 2178 C C . TRP A 1 281 ? 6.424 1.250 -22.328 1.00 89.62 281 TRP A C 1
ATOM 2180 O O . TRP A 1 281 ? 6.508 1.132 -23.547 1.00 89.62 281 TRP A O 1
ATOM 2190 N N . LEU A 1 282 ? 7.221 0.609 -21.484 1.00 86.25 282 LEU A N 1
ATOM 2191 C CA . LEU A 1 282 ? 8.148 -0.433 -21.887 1.00 86.25 282 LEU A CA 1
ATOM 2192 C C . LEU A 1 282 ? 7.448 -1.787 -21.778 1.00 86.25 282 LEU A C 1
ATOM 2194 O O . LEU A 1 282 ? 7.003 -2.183 -20.695 1.00 86.25 282 LEU A O 1
ATOM 2198 N N . ARG A 1 283 ? 7.336 -2.499 -22.897 1.00 86.75 283 ARG A N 1
ATOM 2199 C CA . ARG A 1 283 ? 6.767 -3.843 -22.927 1.00 86.75 283 ARG A CA 1
ATOM 2200 C C . ARG A 1 283 ? 7.831 -4.867 -22.566 1.00 86.75 283 ARG A C 1
ATOM 2202 O O . ARG A 1 283 ? 8.862 -4.959 -23.211 1.00 86.75 283 ARG A O 1
ATOM 2209 N N . THR A 1 284 ? 7.573 -5.659 -21.536 1.00 81.69 284 THR A N 1
ATOM 2210 C CA . THR A 1 284 ? 8.630 -6.415 -20.841 1.00 81.69 284 THR A CA 1
ATOM 2211 C C . THR A 1 284 ? 9.012 -7.739 -21.489 1.00 81.69 284 THR A C 1
ATOM 2213 O O . THR A 1 284 ? 9.964 -8.382 -21.057 1.00 81.69 284 THR A O 1
ATOM 2216 N N . ASN A 1 285 ? 8.269 -8.173 -22.508 1.00 82.06 285 ASN A N 1
ATOM 2217 C CA . ASN A 1 285 ? 8.548 -9.407 -23.239 1.00 82.06 285 ASN A CA 1
ATOM 2218 C C . ASN A 1 285 ? 9.563 -9.219 -24.379 1.00 82.06 285 ASN A C 1
ATOM 2220 O O . ASN A 1 285 ? 10.193 -10.195 -24.776 1.00 82.06 285 ASN A O 1
ATOM 2224 N N . ASP A 1 286 ? 9.685 -8.005 -24.920 1.00 83.50 286 ASP A N 1
ATOM 2225 C CA . ASP A 1 286 ? 10.553 -7.687 -26.057 1.00 83.50 286 ASP A CA 1
ATOM 2226 C C . ASP A 1 286 ? 11.211 -6.302 -25.977 1.00 83.50 286 ASP A C 1
ATOM 2228 O O . ASP A 1 286 ? 11.760 -5.825 -26.968 1.00 83.50 286 ASP A O 1
ATOM 2232 N N . ASP A 1 287 ? 11.152 -5.667 -24.805 1.00 80.62 287 ASP A N 1
ATOM 2233 C CA . ASP A 1 287 ? 11.705 -4.344 -24.503 1.00 80.62 287 ASP A CA 1
ATOM 2234 C C . ASP A 1 287 ? 11.239 -3.241 -25.481 1.00 80.62 287 ASP A C 1
ATOM 2236 O O . ASP A 1 287 ? 11.900 -2.217 -25.668 1.00 80.62 287 ASP A O 1
ATOM 2240 N N . ALA A 1 288 ? 10.068 -3.418 -26.110 1.00 84.56 288 ALA A N 1
ATOM 2241 C CA . ALA A 1 288 ? 9.514 -2.427 -27.024 1.00 84.56 288 ALA A CA 1
ATOM 2242 C C . ALA A 1 288 ? 8.990 -1.199 -26.270 1.00 84.56 288 ALA A C 1
ATOM 2244 O O . ALA A 1 288 ? 8.167 -1.312 -25.358 1.00 84.56 288 ALA A O 1
ATOM 2245 N N . LEU A 1 289 ? 9.417 -0.015 -26.710 1.00 86.56 289 LEU A N 1
ATOM 2246 C CA . LEU A 1 289 ? 8.928 1.262 -26.205 1.00 86.56 289 LEU A CA 1
ATOM 2247 C C . LEU A 1 289 ? 7.651 1.685 -26.944 1.00 86.56 289 LEU A C 1
ATOM 2249 O O . LEU A 1 289 ? 7.637 1.796 -28.170 1.00 86.56 289 LEU A O 1
ATOM 2253 N N . ILE A 1 290 ? 6.587 1.942 -26.189 1.00 86.12 290 ILE A N 1
ATOM 2254 C CA . ILE A 1 290 ? 5.265 2.334 -26.677 1.00 86.12 290 ILE A CA 1
ATOM 2255 C C . ILE A 1 290 ? 4.970 3.750 -26.184 1.00 86.12 290 ILE A C 1
ATOM 2257 O O . ILE A 1 290 ? 5.031 4.028 -24.986 1.00 86.12 290 ILE A O 1
ATOM 2261 N N . GLN A 1 291 ? 4.626 4.642 -27.105 1.00 83.00 291 GLN A N 1
ATOM 2262 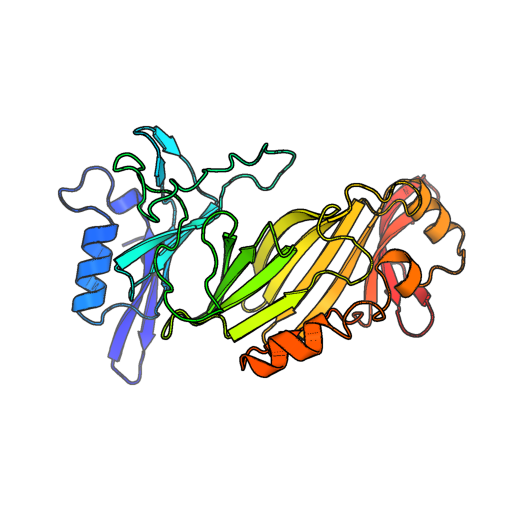C CA . GLN A 1 291 ? 4.243 6.021 -26.811 1.00 83.00 291 GLN A CA 1
ATOM 2263 C C . GLN A 1 291 ? 2.731 6.183 -27.002 1.00 83.00 291 GLN A C 1
ATOM 2265 O O . GLN A 1 291 ? 2.137 5.515 -27.851 1.00 83.00 291 GLN A O 1
ATOM 2270 N N . ALA A 1 292 ? 2.100 7.033 -26.190 1.00 72.69 292 ALA A N 1
ATOM 2271 C CA . ALA A 1 292 ? 0.725 7.449 -26.447 1.00 72.69 292 ALA A CA 1
ATOM 2272 C C . ALA A 1 292 ? 0.706 8.339 -27.699 1.00 72.69 292 ALA A C 1
ATOM 2274 O O . ALA A 1 292 ? 1.575 9.198 -27.837 1.00 72.69 292 ALA A O 1
ATOM 2275 N N . ASN A 1 293 ? -0.259 8.110 -28.593 1.00 59.00 293 ASN A N 1
ATOM 2276 C CA . ASN A 1 293 ? -0.514 8.986 -29.741 1.00 59.00 293 ASN A CA 1
ATOM 2277 C C . ASN A 1 293 ? -1.173 10.298 -29.315 1.00 59.00 293 ASN A C 1
ATOM 2279 O O . ASN A 1 293 ? -1.999 10.248 -28.373 1.00 59.00 293 ASN A O 1
#

Radius of gyration: 21.71 Å; chains: 1; bounding box: 56×42×62 Å

Foldseek 3Di:
DPAWDWDQDPVVRATATQEHEQVVQVPDPAHPLRVVQVCLVVVRHDAQKHWYHPDWDAFPNDTHGFDTWIQGSVVSDIATHHPDLDDDDDDDQDDDDPVRDDDPDGDDDAFDPDDDDDDADPPRRFWGWADDAGQWTWIQGLQQRWIFIAGSVVRDGAEIEHQAQPDDSPFKDWSHWDDDHQKIKTKIAGRPPVVLQWGIWIWIDHDQAIETAETEGDPVNQVCLQVPPPDQVCVNRHDDPRCPVVVVVVVVVNHRYHYYDYDQWHWYWYADPVRDIDIWTQGNVRRDIGDDD

pLDDT: mean 70.73, std 18.94, range [23.61, 92.69]

InterPro domains:
  IPR024769 TcdA/TcdB toxin, pore forming domain [PF12920] (2-87)